Protein AF-A0A8S2FPU4-F1 (afdb_monomer)

Nearest PDB structures (foldseek):
  4ui9-assembly1_K  TM=4.362E-01  e=5.241E+00  Homo sapiens
  6zbk-assembly1_A  TM=4.165E-01  e=5.241E+00  Homo sapiens
  8far-assembly1_A  TM=3.570E-01  e=2.579E+00  synthetic construct
  3hym-assembly10_L  TM=3.905E-01  e=5.799E+00  Homo sapiens
  8gft-assembly1_E  TM=3.847E-01  e=5.799E+00  Homo sapiens

Solvent-accessible surface area (backbone atoms only — not comparable to full-atom values): 9638 Å² total; per-residue (Å²): 112,75,65,63,55,52,51,54,54,51,52,55,47,52,52,49,51,52,51,49,53,50,53,54,49,51,54,49,51,51,49,55,57,48,52,55,49,52,50,52,54,48,54,56,50,49,54,54,51,50,54,50,53,50,42,35,45,72,74,68,63,43,58,67,69,51,37,54,47,51,52,51,30,48,52,50,52,50,50,54,51,49,57,60,47,56,55,42,63,72,71,68,50,61,68,64,60,58,50,53,51,48,50,53,52,52,45,62,64,67,70,52,84,48,72,66,55,40,45,67,73,45,44,70,52,59,71,51,28,46,52,43,20,51,40,25,48,77,69,67,37,36,70,62,16,43,54,41,23,48,47,35,42,72,78,32,77,89,65,16,66,66,28,50,53,55,41,53,52,37,50,47,67,66,70,62,76,117

pLDDT: mean 87.6, std 9.49, range [46.31, 96.88]

Sequence (178 aa):
DNIYSSLQIIDLKNERDCNELCRVGEIRRYYETSIQFEEQLFNRYHKTYDILKEKMERKWQIKGDTRDVILNSILNKWAFWLDEIGLMMKDKTNKIEIIDSLDRFIKQLNDIMNFDDLIQRLVTEPTQLIKLGKCFIKDKKYQRALQVLNRVISDESKFCHTAYYYKAHCIVKGTGLS

InterPro domains:
  IPR011990 Tetratricopeptide-like helical domain superfamily [SSF48452] (129-172)

Radius of gyration: 26.85 Å; Cα contacts (8 Å, |Δi|>4): 107; chains: 1; bounding box: 54×34×93 Å

Secondary structure (DSSP, 8-state):
-HHHHHHHHHHHHHHHHHHHHHHHHHHHHHHHHHHHHHHHHHHHHHHHHHHHHHHHHHTS---HHHHHHHHHHHHHHHHHHHHHHHHHHHTT--HHHHHHHHHHHHHHHHT--SHHHHHHHH--SHHHHHHHHHHHHHTT-HHHHHHHHHHHHHH-TTTHHHHHHHHHHHHHHHTT--

Organism: NCBI:txid1234261

Structure (mmCIF, N/CA/C/O backbone):
data_AF-A0A8S2FPU4-F1
#
_entry.id   AF-A0A8S2FPU4-F1
#
loop_
_atom_site.group_PDB
_atom_site.id
_atom_site.type_symbol
_atom_site.label_atom_id
_atom_site.label_alt_id
_atom_site.label_comp_id
_atom_site.label_asym_id
_atom_site.label_entity_id
_atom_site.label_seq_id
_atom_site.pdbx_PDB_ins_code
_atom_site.Cartn_x
_atom_site.Cartn_y
_atom_site.Cartn_z
_atom_site.occupancy
_atom_site.B_iso_or_equiv
_atom_site.auth_seq_id
_atom_site.auth_comp_id
_atom_site.auth_asym_id
_atom_site.auth_atom_id
_atom_site.pdbx_PDB_model_num
ATOM 1 N N . ASP A 1 1 ? 29.215 -17.875 -64.419 1.00 56.03 1 ASP A N 1
ATOM 2 C CA . ASP A 1 1 ? 27.902 -18.112 -63.775 1.00 56.03 1 ASP A CA 1
ATOM 3 C C . ASP A 1 1 ? 27.986 -18.530 -62.307 1.00 56.03 1 ASP A C 1
ATOM 5 O O . ASP A 1 1 ? 27.414 -17.842 -61.474 1.00 56.03 1 ASP A O 1
ATOM 9 N N . ASN A 1 2 ? 28.755 -19.562 -61.937 1.00 59.91 2 ASN A N 1
ATOM 10 C CA . ASN A 1 2 ? 28.796 -20.068 -60.549 1.00 59.91 2 ASN A CA 1
ATOM 11 C C . ASN A 1 2 ? 29.400 -19.080 -59.511 1.00 59.91 2 ASN A C 1
ATOM 13 O O . ASN A 1 2 ? 28.916 -18.960 -58.390 1.00 59.91 2 ASN A O 1
ATOM 17 N N . ILE A 1 3 ? 30.416 -18.297 -59.902 1.00 58.62 3 ILE A N 1
ATOM 18 C CA . ILE A 1 3 ? 31.077 -17.310 -59.021 1.00 58.62 3 ILE A CA 1
ATOM 19 C C . ILE A 1 3 ? 30.167 -16.099 -58.740 1.00 58.62 3 ILE A C 1
ATOM 21 O O . ILE A 1 3 ? 30.072 -15.649 -57.601 1.00 58.62 3 ILE A O 1
ATOM 25 N N . TYR A 1 4 ? 29.435 -15.620 -59.751 1.00 61.16 4 TYR A N 1
ATOM 26 C CA . TYR A 1 4 ? 28.503 -14.492 -59.617 1.00 61.16 4 TYR A CA 1
ATOM 27 C C . TYR A 1 4 ? 27.337 -14.812 -58.671 1.00 61.16 4 TYR A C 1
ATOM 29 O O . TYR A 1 4 ? 26.962 -13.980 -57.849 1.00 61.16 4 TYR A O 1
ATOM 37 N N . SER A 1 5 ? 26.816 -16.043 -58.730 1.00 66.06 5 SER A N 1
ATOM 38 C CA . SER A 1 5 ? 25.781 -16.514 -57.804 1.00 66.06 5 SER A CA 1
ATOM 39 C C . SER A 1 5 ? 26.307 -16.635 -56.367 1.00 66.06 5 SER A C 1
ATOM 41 O O . SER A 1 5 ? 25.617 -16.248 -55.427 1.00 66.06 5 SER A O 1
ATOM 43 N N . SER A 1 6 ? 27.555 -17.087 -56.179 1.00 68.62 6 SER A N 1
ATOM 44 C CA . SER A 1 6 ? 28.171 -17.160 -54.846 1.00 68.62 6 SER A CA 1
ATOM 45 C C . SER A 1 6 ? 28.413 -15.785 -54.205 1.00 68.62 6 SER A C 1
ATOM 47 O O . SER A 1 6 ? 28.202 -15.640 -53.003 1.00 68.62 6 SER A O 1
ATOM 49 N N . LEU A 1 7 ? 28.774 -14.771 -55.001 1.00 71.94 7 LEU A N 1
ATOM 50 C CA . LEU A 1 7 ? 28.932 -13.382 -54.552 1.00 71.94 7 LEU A CA 1
ATOM 51 C C . LEU A 1 7 ? 27.595 -12.778 -54.101 1.00 71.94 7 LEU A C 1
ATOM 53 O O . LEU A 1 7 ? 27.510 -12.267 -52.990 1.00 71.94 7 LEU A O 1
ATOM 57 N N . GLN A 1 8 ? 26.525 -12.958 -54.882 1.00 80.31 8 GLN A N 1
ATOM 58 C CA . GLN A 1 8 ? 25.178 -12.512 -54.494 1.00 80.31 8 GLN A CA 1
ATOM 59 C C . GLN A 1 8 ? 24.676 -13.177 -53.203 1.00 80.31 8 GLN A C 1
ATOM 61 O O . GLN A 1 8 ? 24.032 -12.532 -52.378 1.00 80.31 8 GLN A O 1
ATOM 66 N N . ILE A 1 9 ? 24.978 -14.463 -52.995 1.00 82.81 9 ILE A N 1
ATOM 67 C CA . ILE A 1 9 ? 24.610 -15.177 -51.761 1.00 82.81 9 ILE A CA 1
ATOM 68 C C . ILE A 1 9 ? 25.364 -14.618 -50.545 1.00 82.81 9 ILE A C 1
ATOM 70 O O . ILE A 1 9 ? 24.805 -14.581 -49.448 1.00 82.81 9 ILE A O 1
ATOM 74 N N . ILE A 1 10 ? 26.622 -14.204 -50.713 1.00 89.06 10 ILE A N 1
ATOM 75 C CA . ILE A 1 10 ? 27.415 -13.591 -49.639 1.00 89.06 10 ILE A CA 1
ATOM 76 C C . ILE A 1 10 ? 26.866 -12.204 -49.298 1.00 89.06 10 ILE A C 1
ATOM 78 O O . ILE A 1 10 ? 26.680 -11.913 -48.118 1.00 89.06 10 ILE A O 1
ATOM 82 N N . ASP A 1 11 ? 26.528 -11.393 -50.300 1.00 88.94 11 ASP A N 1
ATOM 83 C CA . ASP A 1 11 ? 25.965 -10.056 -50.087 1.00 88.94 11 ASP A CA 1
ATOM 84 C C . ASP A 1 11 ? 24.625 -10.119 -49.340 1.00 88.94 11 ASP A C 1
ATOM 86 O O . ASP A 1 11 ? 24.446 -9.430 -48.337 1.00 88.94 11 ASP A O 1
ATOM 90 N N . LEU A 1 12 ? 23.729 -11.032 -49.736 1.00 89.56 12 LEU A N 1
ATOM 91 C CA . LEU A 1 12 ? 22.454 -11.260 -49.042 1.00 89.56 12 LEU A CA 1
ATOM 92 C C . LEU A 1 12 ? 22.642 -11.762 -47.603 1.00 89.56 12 LEU A C 1
ATOM 94 O O . LEU A 1 12 ? 21.859 -11.421 -46.715 1.00 89.56 12 LEU A O 1
ATOM 98 N N . LYS A 1 13 ? 23.672 -12.580 -47.346 1.00 90.69 13 LYS A N 1
ATOM 99 C CA . LYS A 1 13 ? 24.011 -13.013 -45.981 1.00 90.69 13 LYS A CA 1
ATOM 100 C C . LYS A 1 13 ? 24.517 -11.850 -45.137 1.00 90.69 13 LYS A C 1
ATOM 102 O O . LYS A 1 13 ? 24.061 -11.709 -44.009 1.00 90.69 13 LYS A O 1
ATOM 107 N N . ASN A 1 14 ? 25.399 -11.018 -45.684 1.00 91.81 14 ASN A N 1
ATOM 108 C CA . ASN A 1 14 ? 25.921 -9.844 -44.990 1.00 91.81 14 ASN A CA 1
ATOM 109 C C . ASN A 1 14 ? 24.801 -8.848 -44.672 1.00 91.81 14 ASN A C 1
ATOM 111 O O . ASN A 1 14 ? 24.715 -8.364 -43.548 1.00 91.81 14 ASN A O 1
ATOM 115 N N . GLU A 1 15 ? 23.901 -8.597 -45.625 1.00 91.88 15 GLU A N 1
ATOM 116 C CA . GLU A 1 15 ? 22.731 -7.742 -45.416 1.00 91.88 15 GLU A CA 1
ATOM 117 C C . GLU A 1 15 ? 21.812 -8.304 -44.322 1.00 91.88 15 GLU A C 1
ATOM 119 O O . GLU A 1 15 ? 21.421 -7.582 -43.403 1.00 91.88 15 GLU A O 1
ATOM 124 N N . ARG A 1 16 ? 21.518 -9.610 -44.363 1.00 90.94 16 ARG A N 1
ATOM 125 C CA . ARG A 1 16 ? 20.745 -10.286 -43.313 1.00 90.94 16 ARG A CA 1
ATOM 126 C C . ARG A 1 16 ? 21.416 -10.153 -41.947 1.00 90.94 16 ARG A C 1
ATOM 128 O O . ARG A 1 16 ? 20.739 -9.843 -40.974 1.00 90.94 16 ARG A O 1
ATOM 135 N N . ASP A 1 17 ? 22.720 -10.392 -41.865 1.00 93.44 17 ASP A N 1
ATOM 136 C CA . ASP A 1 17 ? 23.456 -10.350 -40.603 1.00 93.44 17 ASP A CA 1
ATOM 137 C C . ASP A 1 17 ? 23.505 -8.915 -40.041 1.00 93.44 17 ASP A C 1
ATOM 139 O O . ASP A 1 17 ? 23.307 -8.722 -38.841 1.00 93.44 17 ASP A O 1
ATOM 143 N N . CYS A 1 18 ? 23.656 -7.895 -40.896 1.00 91.56 18 CYS A N 1
ATOM 144 C CA . CYS A 1 18 ? 23.509 -6.489 -40.511 1.00 91.56 18 CYS A CA 1
ATOM 145 C C . CYS A 1 18 ? 22.099 -6.176 -39.989 1.00 91.56 18 CYS A C 1
ATOM 147 O O . CYS A 1 18 ? 21.964 -5.562 -38.930 1.00 91.56 18 CYS A O 1
ATOM 149 N N . ASN A 1 19 ? 21.053 -6.630 -40.683 1.00 92.00 19 ASN A N 1
ATOM 150 C CA . ASN A 1 19 ? 19.664 -6.412 -40.275 1.00 92.00 19 ASN A CA 1
ATOM 151 C C . ASN A 1 19 ? 19.340 -7.101 -38.941 1.00 92.00 19 ASN A C 1
ATOM 153 O O . ASN A 1 19 ? 18.695 -6.501 -38.081 1.00 92.00 19 ASN A O 1
ATOM 157 N N . GLU A 1 20 ? 19.824 -8.327 -38.723 1.00 91.88 20 GLU A N 1
ATOM 158 C CA . GLU A 1 20 ? 19.660 -9.027 -37.445 1.00 91.88 20 GLU A CA 1
ATOM 159 C C . GLU A 1 20 ? 20.428 -8.339 -36.312 1.00 91.88 20 GLU A C 1
ATOM 161 O O . GLU A 1 20 ? 19.886 -8.185 -35.217 1.00 91.88 20 GLU A O 1
ATOM 166 N N . LEU A 1 21 ? 21.649 -7.855 -36.564 1.00 93.06 21 LEU A N 1
ATOM 167 C CA . LEU A 1 21 ? 22.402 -7.066 -35.584 1.00 93.06 21 LEU A CA 1
ATOM 168 C C . LEU A 1 21 ? 21.662 -5.777 -35.205 1.00 93.06 21 LEU A C 1
ATOM 170 O O . LEU A 1 21 ? 21.553 -5.466 -34.016 1.00 93.06 21 LEU A O 1
ATOM 174 N N . CYS A 1 22 ? 21.114 -5.056 -36.186 1.00 89.00 22 CYS A N 1
ATOM 175 C CA . CYS A 1 22 ? 20.291 -3.871 -35.946 1.00 89.00 22 CYS A CA 1
ATOM 176 C C . CYS A 1 22 ? 19.050 -4.213 -35.115 1.00 89.00 22 CYS A C 1
ATOM 178 O O . CYS A 1 22 ? 18.825 -3.597 -34.073 1.00 89.00 22 CYS A O 1
ATOM 180 N N . ARG A 1 23 ? 18.297 -5.246 -35.508 1.00 91.31 23 ARG A N 1
ATOM 181 C CA . ARG A 1 23 ? 17.084 -5.692 -34.807 1.00 91.31 23 ARG A CA 1
ATOM 182 C C . ARG A 1 23 ? 17.369 -6.089 -33.357 1.00 91.31 23 ARG A C 1
ATOM 184 O O . ARG A 1 23 ? 16.652 -5.675 -32.448 1.00 91.31 23 ARG A O 1
ATOM 191 N N . VAL A 1 24 ? 18.427 -6.867 -33.115 1.00 91.56 24 VAL A N 1
ATOM 192 C CA . VAL A 1 24 ? 18.848 -7.254 -31.757 1.00 91.56 24 VAL A CA 1
ATOM 193 C C . VAL A 1 24 ? 19.283 -6.027 -30.952 1.00 91.56 24 VAL A C 1
ATOM 195 O O . VAL A 1 24 ? 18.940 -5.917 -29.774 1.00 91.56 24 VAL A O 1
ATOM 198 N N . GLY A 1 25 ? 19.989 -5.083 -31.578 1.00 88.69 25 GLY A N 1
ATOM 199 C CA . GLY A 1 25 ? 20.382 -3.819 -30.957 1.00 88.69 25 GLY A CA 1
ATOM 200 C C . GLY A 1 25 ? 19.187 -2.966 -30.523 1.00 88.69 25 GLY A C 1
ATOM 201 O O . GLY A 1 25 ? 19.182 -2.437 -29.412 1.00 88.69 25 GLY A O 1
ATOM 202 N N . GLU A 1 26 ? 18.150 -2.871 -31.353 1.00 85.44 26 GLU A N 1
ATOM 203 C CA . GLU A 1 26 ? 16.917 -2.140 -31.039 1.00 85.44 26 GLU A CA 1
ATOM 204 C C . GLU A 1 26 ? 16.142 -2.778 -29.887 1.00 85.44 26 GLU A C 1
ATOM 206 O O . GLU A 1 26 ? 15.757 -2.083 -28.944 1.00 85.44 26 GLU A O 1
ATOM 211 N N . ILE A 1 27 ? 15.972 -4.103 -29.926 1.00 83.00 27 ILE A N 1
ATOM 212 C CA . ILE A 1 27 ? 15.333 -4.872 -28.852 1.00 83.00 27 ILE A CA 1
ATOM 213 C C . ILE A 1 27 ? 16.074 -4.639 -27.535 1.00 83.00 27 ILE A C 1
ATOM 215 O O . ILE A 1 27 ? 15.465 -4.300 -26.518 1.00 83.00 27 ILE A O 1
ATOM 219 N N . ARG A 1 28 ? 17.402 -4.771 -27.562 1.00 84.12 28 ARG A N 1
ATOM 220 C CA . ARG A 1 28 ? 18.255 -4.553 -26.397 1.00 84.12 28 ARG A CA 1
ATOM 221 C C . ARG A 1 28 ? 18.097 -3.138 -25.850 1.00 84.12 28 ARG A C 1
ATOM 223 O O . ARG A 1 28 ? 17.841 -2.977 -24.662 1.00 84.12 28 ARG A O 1
ATOM 230 N N . ARG A 1 29 ? 18.183 -2.121 -26.712 1.00 79.75 29 ARG A N 1
ATOM 231 C CA . ARG A 1 29 ? 18.057 -0.713 -26.315 1.00 79.75 29 ARG A CA 1
ATOM 232 C C . ARG A 1 29 ? 16.689 -0.413 -25.706 1.00 79.75 29 ARG A C 1
ATOM 234 O O . ARG A 1 29 ? 16.618 0.325 -24.721 1.00 79.75 29 ARG A O 1
ATOM 241 N N . TYR A 1 30 ? 15.618 -0.974 -26.267 1.00 78.62 30 TYR A N 1
ATOM 242 C CA . TYR A 1 30 ? 14.264 -0.839 -25.733 1.00 78.62 30 TYR A CA 1
ATOM 243 C C . TYR A 1 30 ? 14.152 -1.435 -24.326 1.00 78.62 30 TYR A C 1
ATOM 245 O O . TYR A 1 30 ? 13.694 -0.744 -23.412 1.00 78.62 30 TYR A O 1
ATOM 253 N N . TYR A 1 31 ? 14.616 -2.673 -24.131 1.00 76.44 31 TYR A N 1
ATOM 254 C CA . TYR A 1 31 ? 14.563 -3.327 -22.825 1.00 76.44 31 TYR A CA 1
ATOM 255 C C . TYR A 1 31 ? 15.459 -2.637 -21.800 1.00 76.44 31 TYR A C 1
ATOM 257 O O . TYR A 1 31 ? 14.981 -2.320 -20.719 1.00 76.44 31 TYR A O 1
ATOM 265 N N . GLU A 1 32 ? 16.710 -2.321 -22.136 1.00 79.88 32 GLU A N 1
ATOM 266 C CA . GLU A 1 32 ? 17.624 -1.624 -21.221 1.00 79.88 32 GLU A CA 1
ATOM 267 C C . GLU A 1 32 ? 17.045 -0.274 -20.777 1.00 79.88 32 GLU A C 1
ATOM 269 O O . GLU A 1 32 ? 17.032 0.032 -19.589 1.00 79.88 32 GLU A O 1
ATOM 274 N N . THR A 1 33 ? 16.487 0.508 -21.707 1.00 80.12 33 THR A N 1
ATOM 275 C CA . THR A 1 33 ? 15.919 1.828 -21.389 1.00 80.12 33 THR A CA 1
ATOM 276 C C . THR A 1 33 ? 14.637 1.733 -20.558 1.00 80.12 33 THR A C 1
ATOM 278 O O . THR A 1 33 ? 14.402 2.586 -19.699 1.00 80.12 33 THR A O 1
ATOM 281 N N . SER A 1 34 ? 13.788 0.739 -20.829 1.00 80.88 34 SER A N 1
ATOM 282 C CA . SER A 1 34 ? 12.513 0.558 -20.122 1.00 80.88 34 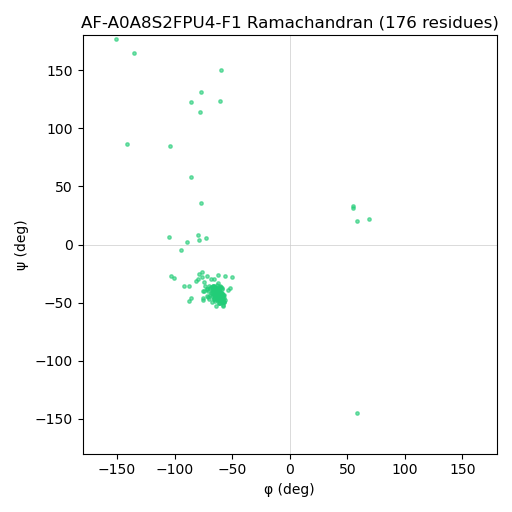SER A CA 1
ATOM 283 C C . SER A 1 34 ? 12.742 -0.016 -18.726 1.00 80.88 34 SER A C 1
ATOM 285 O O . SER A 1 34 ? 12.265 0.560 -17.755 1.00 80.88 34 SER A O 1
ATOM 287 N N . ILE A 1 35 ? 13.578 -1.053 -18.610 1.00 83.75 35 ILE A N 1
ATOM 288 C CA . ILE A 1 35 ? 13.949 -1.674 -17.332 1.00 83.75 35 ILE A CA 1
ATOM 289 C C . ILE A 1 35 ? 14.629 -0.652 -16.422 1.00 83.75 35 ILE A C 1
ATOM 291 O O . ILE A 1 35 ? 14.232 -0.505 -15.271 1.00 83.75 35 ILE A O 1
ATOM 295 N N . GLN A 1 36 ? 15.604 0.111 -16.931 1.00 87.69 36 GLN A N 1
ATOM 296 C CA . GLN A 1 36 ? 16.265 1.147 -16.128 1.00 87.69 36 GLN A CA 1
ATOM 297 C C . GLN A 1 36 ? 15.282 2.211 -15.637 1.00 87.69 36 GLN A C 1
ATOM 299 O O . GLN A 1 36 ? 15.427 2.728 -14.531 1.00 87.69 36 GLN A O 1
ATOM 304 N N . PHE A 1 37 ? 14.290 2.566 -16.454 1.00 87.56 37 PHE A N 1
ATOM 305 C CA . PHE A 1 37 ? 13.277 3.535 -16.060 1.00 87.56 37 PHE A CA 1
ATOM 306 C C . PHE A 1 37 ? 12.340 2.969 -14.986 1.00 87.56 37 PHE A C 1
ATOM 308 O O . PHE A 1 37 ? 12.135 3.617 -13.962 1.00 87.56 37 PHE A O 1
ATOM 315 N N . GLU A 1 38 ? 11.830 1.752 -15.163 1.00 89.06 38 GLU A N 1
ATOM 316 C CA . GLU A 1 38 ? 11.009 1.058 -14.163 1.00 89.06 38 GLU A CA 1
ATOM 317 C C . GLU A 1 38 ? 11.755 0.879 -12.835 1.00 89.06 38 GLU A C 1
ATOM 319 O O . GLU A 1 38 ? 11.206 1.155 -11.767 1.00 89.06 38 GLU A O 1
ATOM 324 N N . GLU A 1 39 ? 13.035 0.511 -12.891 1.00 91.56 39 GLU A N 1
ATOM 325 C CA . GLU A 1 39 ? 13.894 0.372 -11.718 1.00 91.56 39 GLU A CA 1
ATOM 326 C C . GLU A 1 39 ? 14.079 1.708 -10.983 1.00 91.56 39 GLU A C 1
ATOM 328 O O . GLU A 1 39 ? 14.056 1.755 -9.751 1.00 91.56 39 GLU A O 1
ATOM 333 N N . GLN A 1 40 ? 14.195 2.827 -11.706 1.00 92.50 40 GLN A N 1
ATOM 334 C CA . GLN A 1 40 ? 14.226 4.156 -11.089 1.00 92.50 40 GLN A CA 1
ATOM 335 C C . GLN A 1 40 ? 12.918 4.478 -10.358 1.00 92.50 40 GLN A C 1
ATOM 337 O O . GLN A 1 40 ? 12.961 4.978 -9.230 1.00 92.50 40 GLN A O 1
ATOM 342 N N . LEU A 1 41 ? 11.763 4.180 -10.963 1.00 94.06 41 LEU A N 1
ATOM 343 C CA . LEU A 1 41 ? 10.455 4.392 -10.333 1.00 94.06 41 LEU A CA 1
ATOM 344 C C . LEU A 1 41 ? 10.315 3.530 -9.070 1.00 94.06 41 LEU A C 1
ATOM 346 O O . LEU A 1 41 ? 9.969 4.046 -8.003 1.00 94.06 41 LEU A O 1
ATOM 350 N N . PHE A 1 42 ? 10.665 2.246 -9.171 1.00 95.56 42 PHE A N 1
ATOM 351 C CA . PHE A 1 42 ? 10.647 1.313 -8.049 1.00 95.56 42 PHE A CA 1
ATOM 352 C C . PHE A 1 42 ? 11.556 1.778 -6.913 1.00 95.56 42 PHE A C 1
ATOM 354 O O . PHE A 1 42 ? 11.114 1.850 -5.771 1.00 95.56 42 PHE A O 1
ATOM 361 N N . ASN A 1 43 ? 12.796 2.171 -7.208 1.00 96.88 43 ASN A N 1
ATOM 362 C CA . ASN A 1 43 ? 13.748 2.620 -6.193 1.00 96.88 43 ASN A CA 1
ATOM 363 C C . ASN A 1 43 ? 13.256 3.856 -5.427 1.00 96.88 43 ASN A C 1
ATOM 365 O O . ASN A 1 43 ? 13.502 3.981 -4.225 1.00 96.88 43 ASN A O 1
ATOM 369 N N . ARG A 1 44 ? 12.556 4.779 -6.096 1.00 96.75 44 ARG A N 1
ATOM 370 C CA . ARG A 1 44 ? 11.949 5.944 -5.435 1.00 96.75 44 ARG A CA 1
ATOM 371 C C . ARG A 1 44 ? 10.814 5.522 -4.506 1.00 96.75 44 ARG A C 1
ATOM 373 O O . ARG A 1 44 ? 10.822 5.910 -3.339 1.00 96.75 44 ARG A O 1
ATOM 380 N N . TYR A 1 45 ? 9.892 4.695 -4.997 1.00 96.69 45 TYR A N 1
ATOM 381 C CA . TYR A 1 45 ? 8.805 4.148 -4.187 1.00 96.69 45 TYR A CA 1
ATOM 382 C C . TYR A 1 45 ? 9.330 3.359 -2.980 1.00 96.69 45 TYR A C 1
ATOM 384 O O . TYR A 1 45 ? 8.924 3.621 -1.848 1.00 96.69 45 TYR A O 1
ATOM 392 N N . HIS A 1 46 ? 10.275 2.445 -3.204 1.00 96.75 46 HIS A N 1
ATOM 393 C CA . HIS A 1 46 ? 10.839 1.564 -2.185 1.00 96.75 46 HIS A CA 1
ATOM 394 C C . HIS A 1 46 ? 11.456 2.356 -1.031 1.00 96.75 46 HIS A C 1
ATOM 396 O O . HIS A 1 46 ? 11.190 2.066 0.133 1.00 96.75 46 HIS A O 1
ATOM 402 N N . LYS A 1 47 ? 12.209 3.423 -1.333 1.00 96.69 47 LYS A N 1
ATOM 403 C CA . LYS A 1 47 ? 12.755 4.323 -0.305 1.00 96.69 47 LYS A CA 1
ATOM 404 C C . LYS A 1 47 ? 11.654 4.951 0.550 1.00 96.69 47 LYS A C 1
ATOM 406 O O . LYS A 1 47 ? 11.772 4.990 1.772 1.00 96.69 47 LYS A O 1
ATOM 411 N N . THR A 1 48 ? 10.579 5.442 -0.068 1.00 95.31 48 THR A N 1
ATOM 412 C CA . THR A 1 48 ? 9.437 6.012 0.666 1.00 95.31 48 THR A CA 1
ATOM 413 C C . THR A 1 48 ? 8.719 4.957 1.506 1.00 95.31 48 THR A C 1
ATOM 415 O O . THR A 1 48 ? 8.378 5.224 2.660 1.00 95.31 48 THR A O 1
ATOM 418 N N . TYR A 1 49 ? 8.533 3.757 0.961 1.00 95.62 49 TYR A N 1
ATOM 419 C CA . TYR A 1 49 ? 7.930 2.626 1.657 1.00 95.62 49 TYR A CA 1
ATOM 420 C C . TYR A 1 49 ? 8.732 2.229 2.905 1.00 95.62 49 TYR A C 1
ATOM 422 O O . TYR A 1 49 ? 8.151 2.101 3.984 1.00 95.62 49 TYR A O 1
ATOM 430 N N . ASP A 1 50 ? 10.059 2.124 2.796 1.00 95.50 50 ASP A N 1
ATOM 431 C CA . ASP A 1 50 ? 10.936 1.804 3.926 1.00 95.50 50 ASP A CA 1
ATOM 432 C C . ASP A 1 50 ? 10.886 2.879 5.013 1.00 95.50 50 ASP A C 1
ATOM 434 O O . ASP A 1 50 ? 10.703 2.563 6.189 1.00 95.50 50 ASP A O 1
ATOM 438 N N . ILE A 1 51 ? 10.956 4.160 4.636 1.00 92.75 51 ILE A N 1
ATOM 439 C CA . ILE A 1 51 ? 10.826 5.275 5.588 1.00 92.75 51 ILE A CA 1
ATOM 440 C C . ILE A 1 51 ? 9.491 5.195 6.332 1.00 92.75 51 ILE A C 1
ATOM 442 O O . ILE A 1 51 ? 9.427 5.410 7.546 1.00 92.75 51 ILE A O 1
ATOM 446 N N . LEU A 1 52 ? 8.404 4.908 5.617 1.00 91.88 52 LEU A N 1
ATOM 447 C CA . LEU A 1 52 ? 7.081 4.816 6.215 1.00 91.88 52 LEU A CA 1
ATOM 448 C C . LEU A 1 52 ? 6.977 3.599 7.145 1.00 91.88 52 LEU A C 1
ATOM 450 O O . LEU A 1 52 ? 6.468 3.734 8.258 1.00 91.88 52 LEU A O 1
ATOM 454 N N . LYS A 1 53 ? 7.527 2.449 6.746 1.00 93.94 53 LYS A N 1
ATOM 455 C CA . LYS A 1 53 ? 7.637 1.249 7.584 1.00 93.94 53 LYS A CA 1
ATOM 456 C C . LYS A 1 53 ? 8.395 1.538 8.884 1.00 93.94 53 LYS A C 1
ATOM 458 O O . LYS A 1 53 ? 7.907 1.207 9.964 1.00 93.94 53 LYS A O 1
ATOM 463 N N . GLU A 1 54 ? 9.526 2.237 8.813 1.00 92.56 54 GLU A N 1
ATOM 464 C CA . GLU A 1 54 ? 10.280 2.647 10.002 1.00 92.56 54 GLU A CA 1
ATOM 465 C C . GLU A 1 54 ? 9.500 3.627 10.892 1.00 92.56 54 GLU A C 1
ATOM 467 O O . GLU A 1 54 ? 9.495 3.486 12.119 1.00 92.56 54 GLU A O 1
ATOM 472 N N . LYS A 1 55 ? 8.802 4.608 10.298 1.00 90.88 55 LYS A N 1
ATOM 473 C CA . LYS A 1 55 ? 7.924 5.537 11.036 1.00 90.88 55 LYS A CA 1
ATOM 474 C C . LYS A 1 55 ? 6.815 4.784 11.772 1.00 90.88 55 LYS A C 1
ATOM 476 O O . LYS A 1 55 ? 6.549 5.097 12.935 1.00 90.88 55 LYS A O 1
ATOM 481 N N . MET A 1 56 ? 6.200 3.785 11.136 1.00 90.69 56 MET A N 1
ATOM 482 C CA . MET A 1 56 ? 5.168 2.955 11.763 1.00 90.69 56 MET A CA 1
ATOM 483 C C . MET A 1 56 ? 5.689 2.251 13.014 1.00 90.69 56 MET A C 1
ATOM 485 O O . MET A 1 56 ? 5.027 2.282 14.051 1.00 90.69 56 MET A O 1
ATOM 489 N N . GLU A 1 57 ? 6.884 1.672 12.942 1.00 90.75 57 GLU A N 1
ATOM 490 C CA . GLU A 1 57 ? 7.463 0.904 14.045 1.00 90.75 57 GLU A CA 1
ATOM 491 C C . GLU A 1 57 ? 7.985 1.790 15.177 1.00 90.75 57 GLU A C 1
ATOM 493 O O . GLU A 1 57 ? 7.689 1.533 16.346 1.00 90.75 57 GLU A O 1
ATOM 498 N N . ARG A 1 58 ? 8.752 2.838 14.849 1.00 90.50 58 ARG A N 1
ATOM 499 C CA . ARG A 1 58 ? 9.436 3.668 15.853 1.00 90.50 58 ARG A CA 1
ATOM 500 C C . ARG A 1 58 ? 8.551 4.781 16.404 1.00 90.50 58 ARG A C 1
ATOM 502 O O . ARG A 1 58 ? 8.516 4.987 17.612 1.00 90.50 58 ARG A O 1
ATOM 509 N N . LYS A 1 59 ? 7.847 5.512 15.531 1.00 89.69 59 LYS A N 1
ATOM 510 C CA . LYS A 1 59 ? 7.079 6.710 15.916 1.00 89.69 59 LYS A CA 1
ATOM 511 C C . LYS A 1 59 ? 5.667 6.353 16.365 1.00 89.69 59 LYS A C 1
ATOM 513 O O . LYS A 1 59 ? 5.221 6.824 17.406 1.00 89.69 59 LYS A O 1
ATOM 518 N N . TRP A 1 60 ? 4.962 5.535 15.587 1.00 88.94 60 TRP A N 1
ATOM 519 C CA . TRP A 1 60 ? 3.563 5.186 15.871 1.00 88.94 60 TRP A CA 1
ATOM 520 C C . TRP A 1 60 ? 3.404 3.882 16.662 1.00 88.94 60 TRP A C 1
ATOM 522 O O . TRP A 1 60 ? 2.290 3.553 17.066 1.00 88.94 60 TRP A O 1
ATOM 532 N N . GLN A 1 61 ? 4.506 3.168 16.918 1.00 90.25 61 GLN A N 1
ATOM 533 C CA . GLN A 1 61 ? 4.550 1.931 17.707 1.00 90.25 61 GLN A CA 1
ATOM 534 C C . GLN A 1 61 ? 3.589 0.840 17.197 1.00 90.25 61 GLN A C 1
ATOM 536 O O . GLN A 1 61 ? 3.057 0.040 17.969 1.00 90.25 61 GLN A O 1
ATOM 541 N N . ILE A 1 62 ? 3.369 0.792 15.883 1.00 88.88 62 ILE A N 1
ATOM 542 C CA . ILE A 1 62 ? 2.518 -0.196 15.218 1.00 88.88 62 ILE A CA 1
ATOM 543 C C . ILE A 1 62 ? 3.364 -1.440 14.948 1.00 88.88 62 ILE A C 1
ATOM 545 O O . ILE A 1 62 ? 4.400 -1.362 14.290 1.00 88.88 62 ILE A O 1
ATOM 549 N N . LYS A 1 63 ? 2.933 -2.596 15.460 1.00 89.19 63 LYS A N 1
ATOM 550 C CA . LYS A 1 63 ? 3.697 -3.851 15.400 1.00 89.19 63 LYS A CA 1
ATOM 551 C C . LYS A 1 63 ? 2.814 -5.032 14.996 1.00 89.19 63 LYS A C 1
ATOM 553 O O . LYS A 1 63 ? 1.586 -4.949 15.072 1.00 89.19 63 LYS A O 1
ATOM 558 N N . GLY A 1 64 ? 3.465 -6.127 14.604 1.00 92.00 64 GLY A N 1
ATOM 559 C CA . GLY A 1 64 ? 2.830 -7.412 14.298 1.00 92.00 64 GLY A CA 1
ATOM 560 C C . GLY A 1 64 ? 1.777 -7.321 13.195 1.00 92.00 64 GLY A C 1
ATOM 561 O O . GLY A 1 64 ? 1.891 -6.497 12.289 1.00 92.00 64 GLY A O 1
ATOM 562 N N . ASP A 1 65 ? 0.720 -8.122 13.327 1.00 93.44 65 ASP A N 1
ATOM 563 C CA . ASP A 1 65 ? -0.339 -8.274 12.322 1.00 93.44 65 ASP A CA 1
ATOM 564 C C . ASP A 1 65 ? -0.941 -6.931 11.865 1.00 93.44 65 ASP A C 1
ATOM 566 O O . ASP A 1 65 ? -1.226 -6.744 10.685 1.00 93.44 65 ASP A O 1
ATOM 570 N N . THR A 1 66 ? -1.096 -5.964 12.781 1.00 92.69 66 THR A N 1
ATOM 571 C CA . THR A 1 66 ? -1.620 -4.625 12.451 1.00 92.69 66 THR A CA 1
ATOM 572 C C . THR A 1 66 ? -0.716 -3.910 11.444 1.00 92.69 66 THR A C 1
ATOM 574 O O . THR A 1 66 ? -1.208 -3.348 10.466 1.00 92.69 66 THR A O 1
ATOM 577 N N . ARG A 1 67 ? 0.606 -3.947 11.668 1.00 93.44 67 ARG A N 1
ATOM 578 C CA . ARG A 1 67 ? 1.598 -3.354 10.759 1.00 93.44 67 ARG A CA 1
ATOM 579 C C . ARG A 1 67 ? 1.523 -4.034 9.399 1.00 93.44 67 ARG A C 1
ATOM 581 O O . ARG A 1 67 ? 1.475 -3.357 8.379 1.00 93.44 67 ARG A O 1
ATOM 588 N N . ASP A 1 68 ? 1.474 -5.359 9.390 1.00 94.56 68 ASP A N 1
ATOM 589 C CA . ASP A 1 68 ? 1.527 -6.134 8.153 1.00 94.56 68 ASP A CA 1
ATOM 590 C C . ASP A 1 68 ? 0.279 -5.909 7.284 1.00 94.56 68 ASP A C 1
ATOM 592 O O . ASP A 1 68 ? 0.389 -5.797 6.064 1.00 94.56 68 ASP A O 1
ATOM 596 N N . VAL A 1 69 ? -0.908 -5.748 7.881 1.00 95.12 69 VAL A N 1
ATOM 597 C CA . VAL A 1 69 ? -2.131 -5.378 7.140 1.00 95.12 69 VAL A CA 1
ATOM 598 C C . VAL A 1 69 ? -1.998 -4.003 6.481 1.00 95.12 69 VAL A C 1
ATOM 600 O O . VAL A 1 69 ? -2.355 -3.835 5.313 1.00 95.12 69 VAL A O 1
ATOM 603 N N . ILE A 1 70 ? -1.459 -3.020 7.202 1.00 94.00 70 ILE A N 1
ATOM 604 C CA . ILE A 1 70 ? -1.252 -1.669 6.671 1.00 94.00 70 ILE A CA 1
ATOM 605 C C . ILE A 1 70 ? -0.236 -1.690 5.523 1.00 94.00 70 ILE A C 1
ATOM 607 O O . ILE A 1 70 ? -0.501 -1.133 4.460 1.00 94.00 70 ILE A O 1
ATOM 611 N N . LEU A 1 71 ? 0.908 -2.349 5.719 1.00 94.50 71 LEU A N 1
ATOM 612 C CA . LEU A 1 71 ? 1.957 -2.459 4.704 1.00 94.50 71 LEU A CA 1
ATOM 613 C C . LEU A 1 71 ? 1.443 -3.135 3.429 1.00 94.50 71 LEU A C 1
ATOM 615 O O . LEU A 1 71 ? 1.672 -2.632 2.332 1.00 94.50 71 LEU A O 1
ATOM 619 N N . ASN A 1 72 ? 0.658 -4.205 3.568 1.00 95.12 72 ASN A N 1
ATOM 620 C CA . ASN A 1 72 ? 0.004 -4.850 2.430 1.00 95.12 72 ASN A CA 1
ATOM 621 C C . ASN A 1 72 ? -0.987 -3.925 1.710 1.00 95.12 72 ASN A C 1
ATOM 623 O O . ASN A 1 72 ? -1.131 -4.011 0.496 1.00 95.12 72 ASN A O 1
ATOM 627 N N . SER A 1 73 ? -1.657 -3.023 2.429 1.00 94.75 73 SER A N 1
ATOM 628 C CA . SER A 1 73 ? -2.562 -2.048 1.804 1.00 94.75 73 SER A CA 1
ATOM 629 C C . SER A 1 73 ? -1.784 -1.024 0.965 1.00 94.75 73 SER A C 1
ATOM 631 O O . SER A 1 73 ? -2.213 -0.666 -0.128 1.00 94.75 73 SER A O 1
ATOM 633 N N . ILE A 1 74 ? -0.589 -0.618 1.410 1.00 94.62 74 ILE A N 1
ATOM 634 C CA . ILE A 1 74 ? 0.308 0.239 0.614 1.00 94.62 74 ILE A CA 1
ATOM 635 C C . ILE A 1 74 ? 0.798 -0.496 -0.638 1.00 94.62 74 ILE A C 1
ATOM 637 O O . ILE A 1 74 ? 0.782 0.082 -1.722 1.00 94.62 74 ILE A O 1
ATOM 641 N N . LEU A 1 75 ? 1.176 -1.773 -0.509 1.00 95.38 75 LEU A N 1
ATOM 642 C CA . LEU A 1 75 ? 1.571 -2.596 -1.656 1.00 95.38 75 LEU A CA 1
ATOM 643 C C . LEU A 1 75 ? 0.428 -2.754 -2.667 1.00 95.38 75 LEU A C 1
ATOM 645 O O . LEU A 1 75 ? 0.667 -2.663 -3.866 1.00 95.38 75 LEU A O 1
ATOM 649 N N . ASN A 1 76 ? -0.811 -2.923 -2.199 1.00 94.38 76 ASN A N 1
ATOM 650 C CA . ASN A 1 76 ? -1.984 -2.948 -3.072 1.00 94.38 76 ASN A CA 1
ATOM 651 C C . ASN A 1 76 ? -2.144 -1.628 -3.837 1.00 94.38 76 ASN A C 1
ATOM 653 O O . ASN A 1 76 ? -2.363 -1.646 -5.043 1.00 94.38 76 ASN A O 1
ATOM 657 N N . LYS A 1 77 ? -1.984 -0.480 -3.167 1.00 93.06 77 LYS A N 1
ATOM 658 C CA . LYS A 1 77 ? -2.030 0.827 -3.840 1.00 93.06 77 LYS A CA 1
ATOM 659 C C . LYS A 1 77 ? -0.920 1.000 -4.871 1.00 93.06 77 LYS A C 1
ATOM 661 O O . LYS A 1 77 ? -1.170 1.562 -5.930 1.00 93.06 77 LYS A O 1
ATOM 666 N N . TRP A 1 78 ? 0.281 0.508 -4.574 1.00 95.38 78 TRP A N 1
ATOM 667 C CA . TRP A 1 78 ? 1.372 0.473 -5.543 1.00 95.38 78 TRP A CA 1
ATOM 668 C C . TRP A 1 78 ? 1.026 -0.396 -6.755 1.00 95.38 78 TRP A C 1
ATOM 670 O O . TRP A 1 78 ? 1.234 0.037 -7.881 1.00 95.38 78 TRP A O 1
ATOM 680 N N . ALA A 1 79 ? 0.446 -1.580 -6.542 1.00 94.62 79 ALA A N 1
ATOM 681 C CA . ALA A 1 79 ? 0.000 -2.450 -7.628 1.00 94.62 79 ALA A CA 1
ATOM 682 C C . ALA A 1 79 ? -1.065 -1.772 -8.507 1.00 94.62 79 ALA A C 1
ATOM 684 O O . ALA A 1 79 ? -0.925 -1.766 -9.724 1.00 94.62 79 ALA A O 1
ATOM 685 N N . PHE A 1 80 ? -2.063 -1.115 -7.907 1.00 92.50 80 PHE A N 1
ATOM 686 C CA . PHE A 1 80 ? -3.060 -0.356 -8.670 1.00 92.50 80 PHE A CA 1
ATOM 687 C C . PHE A 1 80 ? -2.440 0.800 -9.460 1.00 92.50 80 PHE A C 1
ATOM 689 O O . PHE A 1 80 ? -2.786 1.005 -10.618 1.00 92.50 80 PHE A O 1
ATOM 696 N N . TRP A 1 81 ? -1.484 1.521 -8.872 1.00 94.44 81 TRP A N 1
ATOM 697 C CA . TRP A 1 81 ? -0.755 2.563 -9.593 1.00 94.44 81 TRP A CA 1
ATOM 698 C C . TRP A 1 81 ? 0.055 1.991 -10.768 1.00 94.44 81 TRP A C 1
ATOM 700 O O . TRP A 1 81 ? 0.058 2.577 -11.849 1.00 94.44 81 TRP A O 1
ATOM 710 N N . LEU A 1 82 ? 0.702 0.831 -10.589 1.00 92.56 82 LEU A N 1
ATOM 711 C CA . LEU A 1 82 ? 1.402 0.121 -11.665 1.00 92.56 82 LEU A CA 1
ATOM 712 C C . LEU A 1 82 ? 0.456 -0.297 -12.796 1.00 92.56 82 LEU A C 1
ATOM 714 O O . LEU A 1 82 ? 0.825 -0.175 -13.962 1.00 92.56 82 LEU A O 1
ATOM 718 N N . ASP A 1 83 ? -0.756 -0.747 -12.475 1.00 91.00 83 ASP A N 1
ATOM 719 C CA . ASP A 1 83 ? -1.765 -1.082 -13.483 1.00 91.00 83 ASP A CA 1
ATOM 720 C C . ASP A 1 83 ? -2.172 0.161 -14.296 1.00 91.00 83 ASP A C 1
ATOM 722 O O . ASP A 1 83 ? -2.252 0.100 -15.526 1.00 91.00 83 ASP A O 1
ATOM 726 N N . GLU A 1 84 ? -2.356 1.309 -13.633 1.00 87.44 84 GLU A N 1
ATOM 727 C CA . GLU A 1 84 ? -2.675 2.588 -14.284 1.00 87.44 84 GLU A CA 1
ATOM 728 C C . GLU A 1 84 ? -1.550 3.057 -15.221 1.00 87.44 84 GLU A C 1
ATOM 730 O O . GLU A 1 84 ? -1.804 3.414 -16.376 1.00 87.44 84 GLU A O 1
ATOM 735 N N . ILE A 1 85 ? -0.292 3.030 -14.764 1.00 87.44 85 ILE A N 1
ATOM 736 C CA . ILE A 1 85 ? 0.840 3.467 -15.594 1.00 87.44 85 ILE A CA 1
ATOM 737 C C . ILE A 1 85 ? 1.237 2.440 -16.657 1.00 87.44 85 ILE A C 1
ATOM 739 O O . ILE A 1 85 ? 1.781 2.822 -17.693 1.00 87.44 85 ILE A O 1
ATOM 743 N N . GLY A 1 86 ? 0.929 1.156 -16.461 1.00 82.94 86 GLY A N 1
ATOM 744 C CA . GLY A 1 86 ? 1.158 0.104 -17.450 1.00 82.94 86 GLY A CA 1
ATOM 745 C C . GLY A 1 86 ? 0.364 0.326 -18.741 1.00 82.94 86 GLY A C 1
ATOM 746 O O . GLY A 1 86 ? 0.803 -0.091 -19.814 1.00 82.94 86 GLY A O 1
ATOM 747 N N . LEU A 1 87 ? -0.772 1.028 -18.665 1.00 78.75 87 LEU A N 1
ATOM 748 C CA . LEU A 1 87 ? -1.506 1.507 -19.839 1.00 78.75 87 LEU A CA 1
ATOM 749 C C . LEU A 1 87 ? -0.751 2.654 -20.533 1.00 78.75 87 LEU A C 1
ATOM 751 O O . LEU A 1 87 ? -0.533 2.605 -21.740 1.00 78.75 87 LEU A O 1
ATOM 755 N N . MET A 1 88 ? -0.247 3.625 -19.766 1.00 76.31 88 MET A N 1
ATOM 756 C CA . MET A 1 88 ? 0.498 4.781 -20.291 1.00 76.31 88 MET A CA 1
ATOM 757 C C . MET A 1 88 ? 1.832 4.385 -20.947 1.00 76.31 88 MET A C 1
ATOM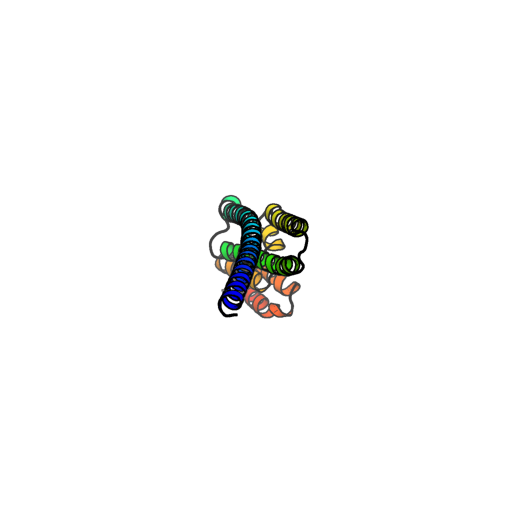 759 O O . MET A 1 88 ? 2.233 4.939 -21.968 1.00 76.31 88 MET A O 1
ATOM 763 N N . MET A 1 89 ? 2.534 3.394 -20.395 1.00 74.88 89 MET A N 1
ATOM 764 C CA . MET A 1 89 ? 3.795 2.911 -20.966 1.00 74.88 89 MET A CA 1
ATOM 765 C C . MET A 1 89 ? 3.608 2.244 -22.338 1.00 74.88 89 MET A C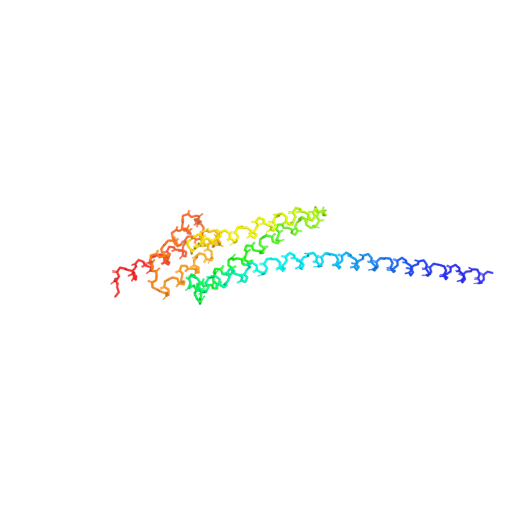 1
ATOM 767 O O . MET A 1 89 ? 4.506 2.318 -23.179 1.00 74.88 89 MET A O 1
ATOM 771 N N . LYS A 1 90 ? 2.445 1.627 -22.596 1.00 72.44 90 LYS A N 1
ATOM 772 C CA . LYS A 1 90 ? 2.124 0.998 -23.890 1.00 72.44 90 LYS A CA 1
ATOM 773 C C . LYS A 1 90 ? 1.834 2.025 -24.980 1.00 72.44 90 LYS A C 1
ATOM 775 O O . LYS A 1 90 ? 2.264 1.835 -26.116 1.00 72.44 90 LYS A O 1
ATOM 780 N N . ASP A 1 91 ? 1.206 3.138 -24.614 1.00 67.12 91 ASP A N 1
ATOM 781 C CA . ASP A 1 91 ? 0.824 4.208 -25.542 1.00 67.12 91 ASP A CA 1
ATOM 782 C C . ASP A 1 91 ? 1.993 5.147 -25.906 1.00 67.12 91 ASP A C 1
ATOM 784 O O . ASP A 1 91 ? 1.806 6.154 -26.589 1.00 67.12 91 ASP A O 1
ATOM 788 N N . LYS A 1 92 ? 3.230 4.805 -25.497 1.00 64.38 92 LYS A N 1
ATOM 789 C CA . LYS A 1 92 ? 4.438 5.646 -25.620 1.00 64.38 92 LYS A CA 1
ATOM 790 C C . LYS A 1 92 ? 4.256 7.029 -24.978 1.00 64.38 92 LYS A C 1
ATOM 792 O O . LYS A 1 92 ? 4.852 8.008 -25.433 1.00 64.38 92 LYS A O 1
ATOM 797 N N . THR A 1 93 ? 3.452 7.105 -23.919 1.00 63.38 93 THR A N 1
ATOM 798 C CA . THR A 1 93 ? 3.200 8.336 -23.170 1.00 63.38 93 THR A CA 1
ATOM 799 C C . THR A 1 93 ? 4.496 8.903 -22.588 1.00 63.38 93 THR A C 1
ATOM 801 O O . THR A 1 93 ? 5.461 8.187 -22.297 1.00 63.38 93 THR A O 1
ATOM 804 N N . ASN A 1 94 ? 4.534 10.229 -22.453 1.00 75.81 94 ASN A N 1
ATOM 805 C CA . ASN A 1 94 ? 5.706 10.985 -22.040 1.00 75.81 94 ASN A CA 1
ATOM 806 C C . ASN A 1 94 ? 6.164 10.555 -20.633 1.00 75.81 94 ASN A C 1
ATOM 808 O O . ASN A 1 94 ? 5.403 10.653 -19.673 1.00 75.81 94 ASN A O 1
ATOM 812 N N . LYS A 1 95 ? 7.426 10.119 -20.489 1.00 84.81 95 LYS A N 1
ATOM 813 C CA . LYS A 1 95 ? 8.025 9.700 -19.201 1.00 84.81 95 LYS A CA 1
ATOM 814 C C . LYS A 1 95 ? 7.822 10.725 -18.079 1.00 84.81 95 LYS A C 1
ATOM 816 O O . LYS A 1 95 ? 7.765 10.344 -16.914 1.00 84.81 95 LYS A O 1
ATOM 821 N N . ILE A 1 96 ? 7.704 12.003 -18.439 1.00 87.00 96 ILE A N 1
ATOM 822 C CA . ILE A 1 96 ? 7.419 13.111 -17.523 1.00 87.00 96 ILE A CA 1
ATOM 823 C C . ILE A 1 96 ? 6.091 12.894 -16.786 1.00 87.00 96 ILE A C 1
ATOM 825 O O . ILE A 1 96 ? 6.058 12.999 -15.568 1.00 87.00 96 ILE A O 1
ATOM 829 N N . GLU A 1 97 ? 5.023 12.493 -17.478 1.00 89.06 97 GLU A N 1
ATOM 830 C CA . GLU A 1 97 ? 3.709 12.284 -16.854 1.00 89.06 97 GLU A CA 1
ATOM 831 C C . GLU A 1 97 ? 3.719 11.113 -15.864 1.00 89.06 97 GLU A C 1
ATOM 833 O O . GLU A 1 97 ? 3.090 11.177 -14.806 1.00 89.06 97 GLU A O 1
ATOM 838 N N . ILE A 1 98 ? 4.479 10.056 -16.174 1.00 91.38 98 ILE A N 1
ATOM 839 C CA . ILE A 1 98 ? 4.675 8.912 -15.273 1.00 91.38 98 ILE A CA 1
ATOM 840 C C . ILE A 1 98 ? 5.435 9.355 -14.018 1.00 91.38 98 ILE A C 1
ATOM 842 O O . ILE A 1 98 ? 5.053 8.992 -12.904 1.00 91.38 98 ILE A O 1
ATOM 846 N N . ILE A 1 99 ? 6.487 10.162 -14.188 1.00 92.56 99 ILE A N 1
ATOM 847 C CA . ILE A 1 99 ? 7.253 10.739 -13.078 1.00 92.56 99 ILE A CA 1
ATOM 848 C C . ILE A 1 99 ? 6.356 11.629 -12.206 1.00 92.56 99 ILE A C 1
ATOM 850 O O . ILE A 1 99 ? 6.347 11.453 -10.989 1.00 92.56 99 ILE A O 1
ATOM 854 N N . ASP A 1 100 ? 5.555 12.511 -12.804 1.00 92.69 100 ASP A N 1
ATOM 855 C CA . ASP A 1 100 ? 4.635 13.395 -12.079 1.00 92.69 100 ASP A CA 1
ATOM 856 C C . ASP A 1 100 ? 3.556 12.599 -11.329 1.00 92.69 100 ASP A C 1
ATOM 858 O O . ASP A 1 100 ? 3.194 12.916 -10.191 1.00 92.69 100 ASP A O 1
ATOM 862 N N . SER A 1 101 ? 3.043 11.531 -11.948 1.00 93.38 101 SER A N 1
ATOM 863 C CA . SER A 1 101 ? 2.108 10.605 -11.309 1.00 93.38 101 SER A CA 1
ATOM 864 C C . SER A 1 101 ? 2.738 9.921 -10.094 1.00 93.38 101 SER A C 1
ATOM 866 O O . SER A 1 101 ? 2.135 9.913 -9.016 1.00 93.38 101 SER A O 1
ATOM 868 N N . LEU A 1 102 ? 3.974 9.427 -10.230 1.00 95.38 102 LEU A N 1
ATOM 869 C CA . LEU A 1 102 ? 4.728 8.855 -9.116 1.00 95.38 102 LEU A CA 1
ATOM 870 C C . LEU A 1 102 ? 4.943 9.887 -8.004 1.00 95.38 102 LEU A C 1
ATOM 872 O O . LEU A 1 102 ? 4.802 9.560 -6.828 1.00 95.38 102 LEU A O 1
ATOM 876 N N . ASP A 1 103 ? 5.256 11.132 -8.351 1.00 95.69 103 ASP A N 1
ATOM 877 C CA . ASP A 1 103 ? 5.503 12.185 -7.368 1.00 95.69 103 ASP A CA 1
ATOM 878 C C . ASP A 1 103 ? 4.255 12.550 -6.576 1.00 95.69 103 ASP A C 1
ATOM 880 O O . ASP A 1 103 ? 4.324 12.722 -5.356 1.00 95.69 103 ASP A O 1
ATOM 884 N N . ARG A 1 104 ? 3.087 12.564 -7.223 1.00 94.69 104 ARG A N 1
ATOM 885 C CA . ARG A 1 104 ? 1.808 12.679 -6.513 1.00 94.69 104 ARG A CA 1
ATOM 886 C C . ARG A 1 104 ? 1.570 11.492 -5.585 1.00 94.69 104 ARG A C 1
ATOM 888 O O . ARG A 1 104 ? 1.191 11.706 -4.434 1.00 94.69 104 ARG A O 1
ATOM 895 N N . PHE A 1 105 ? 1.823 10.270 -6.048 1.00 94.06 105 PHE A N 1
ATOM 896 C CA . PHE A 1 105 ? 1.668 9.062 -5.237 1.00 94.06 105 PHE A CA 1
ATOM 897 C C . PHE A 1 105 ? 2.590 9.072 -4.004 1.00 94.06 105 PHE A C 1
ATOM 899 O O . PHE A 1 105 ? 2.135 8.929 -2.870 1.00 94.06 105 PHE A O 1
ATOM 906 N N . ILE A 1 106 ? 3.883 9.340 -4.194 1.00 95.06 106 ILE A N 1
ATOM 907 C CA . ILE A 1 106 ? 4.874 9.442 -3.115 1.00 95.06 106 ILE A CA 1
ATOM 908 C C . ILE A 1 106 ? 4.518 10.572 -2.147 1.00 95.06 106 ILE A C 1
ATOM 910 O O . ILE A 1 106 ? 4.629 10.400 -0.932 1.00 95.06 106 ILE A O 1
ATOM 914 N N . LYS A 1 107 ? 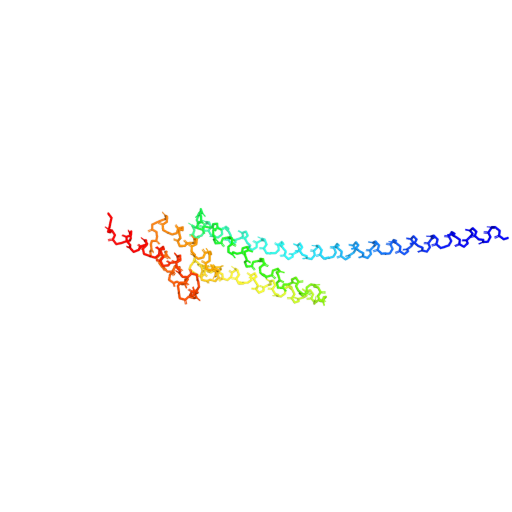4.060 11.721 -2.654 1.00 93.88 107 LYS A N 1
ATOM 915 C CA . LYS A 1 107 ? 3.600 12.826 -1.809 1.00 93.88 107 LYS A CA 1
ATOM 916 C C . LYS A 1 107 ? 2.434 12.398 -0.920 1.00 93.88 107 LYS A C 1
ATOM 918 O O . LYS A 1 107 ? 2.466 12.659 0.279 1.00 93.88 107 LYS A O 1
ATOM 923 N N . GLN A 1 108 ? 1.460 11.662 -1.459 1.00 91.75 108 GLN A N 1
ATOM 924 C CA . GLN A 1 108 ? 0.354 11.129 -0.658 1.00 91.75 108 GLN A CA 1
ATOM 925 C C . GLN A 1 108 ? 0.832 10.220 0.483 1.00 91.75 108 GLN A C 1
ATOM 927 O O . GLN A 1 108 ? 0.254 10.283 1.565 1.00 91.75 108 GLN A O 1
ATOM 932 N N . LEU A 1 109 ? 1.878 9.414 0.268 1.00 92.06 109 LEU A N 1
ATOM 933 C CA . LEU A 1 109 ? 2.476 8.573 1.314 1.00 92.06 109 LEU A CA 1
ATOM 934 C C . LEU A 1 109 ? 3.266 9.390 2.349 1.00 92.06 109 LEU A C 1
ATOM 936 O O . LEU A 1 109 ? 3.237 9.085 3.541 1.00 92.06 109 LEU A O 1
ATOM 940 N N . ASN A 1 110 ? 3.981 10.423 1.905 1.00 90.44 110 ASN A N 1
ATOM 941 C CA . ASN A 1 110 ? 4.817 11.255 2.772 1.00 90.44 110 ASN A CA 1
ATOM 942 C C . ASN A 1 110 ? 4.015 12.221 3.649 1.00 90.44 110 ASN A C 1
ATOM 944 O O . ASN A 1 110 ? 4.426 12.476 4.782 1.00 90.44 110 ASN A O 1
ATOM 948 N N . ASP A 1 111 ? 2.873 12.702 3.156 1.00 91.19 111 ASP A N 1
ATOM 949 C CA . ASP A 1 111 ? 1.982 13.635 3.857 1.00 91.19 111 ASP A CA 1
ATOM 950 C C . ASP A 1 111 ? 1.197 12.971 5.005 1.00 91.19 111 ASP A C 1
ATOM 952 O O . ASP A 1 111 ? 0.316 13.592 5.598 1.00 91.19 111 ASP A O 1
ATOM 956 N N . ILE A 1 112 ? 1.477 11.704 5.320 1.00 89.50 112 ILE A N 1
ATOM 957 C CA . ILE A 1 112 ? 0.816 10.975 6.402 1.00 89.50 112 ILE A CA 1
ATOM 958 C C . ILE A 1 112 ? 1.395 11.398 7.748 1.00 89.50 112 ILE A C 1
ATOM 960 O O . ILE A 1 112 ? 2.550 11.117 8.088 1.00 89.50 112 ILE A O 1
ATOM 964 N N . MET A 1 113 ? 0.554 12.048 8.547 1.00 81.06 113 MET A N 1
ATOM 965 C CA . MET A 1 113 ? 0.984 12.697 9.788 1.00 81.06 113 MET A CA 1
ATOM 966 C C . MET A 1 113 ? 0.875 11.784 11.013 1.00 81.06 113 MET A C 1
ATOM 968 O O . MET A 1 113 ? 1.707 11.848 11.928 1.00 81.06 113 MET A O 1
ATOM 972 N N . ASN A 1 114 ? -0.154 10.937 11.048 1.00 84.94 114 ASN A N 1
ATOM 973 C CA . ASN A 1 114 ? -0.499 10.117 12.205 1.00 84.94 114 ASN A CA 1
ATOM 974 C C . ASN A 1 114 ? -1.182 8.797 11.802 1.00 84.94 114 ASN A C 1
ATOM 976 O O . ASN A 1 114 ? -1.427 8.529 10.629 1.00 84.94 114 ASN A O 1
ATOM 980 N N . PHE A 1 115 ? -1.463 7.962 12.805 1.00 83.50 115 PHE A N 1
ATOM 981 C CA . PHE A 1 115 ? -2.041 6.632 12.618 1.00 83.50 115 PHE A CA 1
ATOM 982 C C . PHE A 1 115 ? -3.458 6.638 12.034 1.00 83.50 115 PHE A C 1
ATOM 984 O O . PHE A 1 115 ? -3.783 5.770 11.227 1.00 83.50 115 PHE A O 1
ATOM 991 N N . ASP A 1 116 ? -4.300 7.589 12.432 1.00 87.06 116 ASP A N 1
ATOM 992 C CA . ASP A 1 116 ? -5.689 7.623 11.975 1.00 87.06 116 ASP A CA 1
ATOM 993 C C . ASP A 1 116 ? -5.756 8.099 10.515 1.00 87.06 116 ASP A C 1
ATOM 995 O O . ASP A 1 116 ? -6.445 7.483 9.701 1.00 87.06 116 ASP A O 1
ATOM 999 N N . ASP A 1 117 ? -4.939 9.096 10.153 1.00 88.19 117 ASP A N 1
ATOM 1000 C CA . ASP A 1 117 ? -4.747 9.552 8.768 1.00 88.19 117 ASP A CA 1
ATOM 1001 C C . ASP A 1 117 ? -4.234 8.418 7.866 1.00 88.19 117 ASP A C 1
ATOM 1003 O O . ASP A 1 117 ? -4.731 8.195 6.760 1.00 88.19 117 ASP A O 1
ATOM 1007 N N . LEU A 1 118 ? -3.291 7.627 8.383 1.00 87.56 118 LEU A N 1
ATOM 1008 C CA . LEU A 1 118 ? -2.782 6.438 7.713 1.00 87.56 118 LEU A CA 1
ATOM 1009 C C . LEU A 1 118 ? -3.897 5.432 7.411 1.00 87.56 118 LEU A C 1
ATOM 1011 O O . LEU A 1 118 ? -3.995 4.960 6.280 1.00 87.56 118 LEU A O 1
ATOM 1015 N N . ILE A 1 119 ? -4.745 5.096 8.387 1.00 89.81 119 ILE A N 1
ATOM 1016 C CA . ILE A 1 119 ? -5.840 4.139 8.166 1.00 89.81 119 ILE A CA 1
ATOM 1017 C C . ILE A 1 119 ? -6.835 4.704 7.158 1.00 89.81 119 ILE A C 1
ATOM 1019 O O . ILE A 1 119 ? -7.275 3.995 6.251 1.00 89.81 119 ILE A O 1
ATOM 1023 N N . GLN A 1 120 ? -7.186 5.979 7.303 1.00 88.62 120 GLN A N 1
ATOM 1024 C CA . GLN A 1 120 ? -8.185 6.616 6.461 1.00 88.62 120 GLN A CA 1
ATOM 1025 C C . GLN A 1 120 ? -7.755 6.643 4.991 1.00 88.62 120 GLN A C 1
ATOM 1027 O O . GLN A 1 120 ? -8.552 6.292 4.115 1.00 88.62 120 GLN A O 1
ATOM 1032 N N . ARG A 1 121 ? -6.496 7.011 4.730 1.00 88.94 121 ARG A N 1
ATOM 1033 C CA . ARG A 1 121 ? -5.968 7.219 3.376 1.00 88.94 121 ARG A CA 1
ATOM 1034 C C . ARG A 1 121 ? -5.417 5.954 2.734 1.00 88.94 121 ARG A C 1
ATOM 1036 O O . ARG A 1 121 ? -5.546 5.802 1.521 1.00 88.94 121 ARG A O 1
ATOM 1043 N N . LEU A 1 122 ? -4.790 5.066 3.509 1.00 87.31 122 LEU A N 1
ATOM 1044 C CA . LEU A 1 122 ? -4.056 3.923 2.957 1.00 87.31 122 LEU A CA 1
ATOM 1045 C C . LEU A 1 122 ? -4.801 2.600 3.009 1.00 87.31 122 LEU A C 1
ATOM 1047 O O . LEU A 1 122 ? -4.557 1.758 2.154 1.00 87.31 122 LEU A O 1
ATOM 1051 N N . VAL A 1 123 ? -5.697 2.409 3.975 1.00 91.69 123 VAL A N 1
ATOM 1052 C CA . VAL A 1 123 ? -6.450 1.160 4.117 1.00 91.69 123 VAL A CA 1
ATOM 1053 C C . VAL A 1 123 ? -7.862 1.414 3.605 1.00 91.69 123 VAL A C 1
ATOM 1055 O O . VAL A 1 123 ? -8.756 1.795 4.360 1.00 91.69 123 VAL A O 1
ATOM 1058 N N . THR A 1 124 ? -8.037 1.288 2.292 1.00 87.56 124 THR A N 1
ATOM 1059 C CA . THR A 1 124 ? -9.297 1.619 1.607 1.00 87.56 124 THR A CA 1
ATOM 1060 C C . THR A 1 124 ? -10.109 0.385 1.241 1.00 87.56 124 THR A C 1
ATOM 1062 O O . THR A 1 124 ? -11.330 0.448 1.172 1.00 87.56 124 THR A O 1
ATOM 1065 N N . GLU A 1 125 ? -9.455 -0.757 1.050 1.00 90.31 125 GLU A N 1
ATOM 1066 C CA . GLU A 1 125 ? -10.101 -1.976 0.584 1.00 90.31 125 GLU A CA 1
ATOM 1067 C C . GLU A 1 125 ? -10.879 -2.640 1.736 1.00 90.31 125 GLU A C 1
ATOM 1069 O O . GLU A 1 125 ? -10.300 -2.893 2.804 1.00 90.31 125 GLU A O 1
ATOM 1074 N N . PRO A 1 126 ? -12.155 -3.027 1.537 1.00 91.25 126 PRO A N 1
ATOM 1075 C CA . PRO A 1 126 ? -12.985 -3.633 2.584 1.00 91.25 126 PRO A CA 1
ATOM 1076 C C . PRO A 1 126 ? -12.344 -4.848 3.245 1.00 91.25 126 PRO A C 1
ATOM 1078 O O . PRO A 1 126 ? -12.399 -5.025 4.462 1.00 91.25 126 PRO A O 1
ATOM 1081 N N . THR A 1 127 ? -11.671 -5.680 2.452 1.00 91.56 127 THR A N 1
ATOM 1082 C CA . THR A 1 127 ? -10.979 -6.872 2.942 1.00 91.56 127 THR A CA 1
ATOM 1083 C C . THR A 1 127 ? -9.821 -6.530 3.874 1.00 91.56 127 THR A C 1
ATOM 1085 O O . THR A 1 127 ? -9.603 -7.248 4.852 1.00 91.56 127 THR A O 1
ATOM 108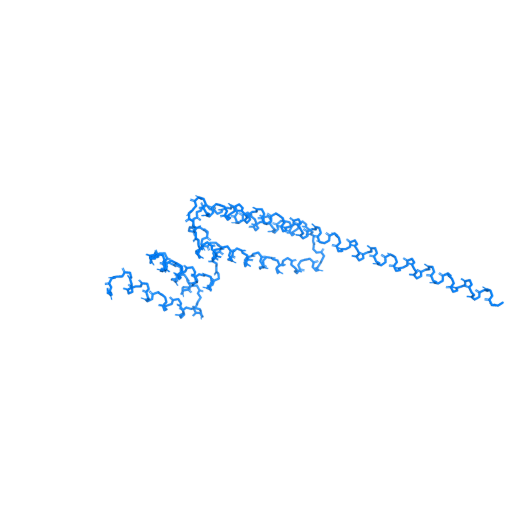8 N N . GLN A 1 128 ? -9.084 -5.447 3.606 1.00 93.62 128 GLN A N 1
ATOM 1089 C CA . GLN A 1 128 ? -7.992 -5.002 4.475 1.00 93.62 128 GLN A CA 1
ATOM 1090 C C . GLN A 1 128 ? -8.535 -4.331 5.737 1.00 93.62 128 GLN A C 1
ATOM 1092 O O . GLN A 1 128 ? -8.055 -4.626 6.829 1.00 93.62 128 GLN A O 1
ATOM 1097 N N . LEU A 1 129 ? -9.599 -3.531 5.625 1.00 93.94 129 LEU A N 1
ATOM 1098 C CA . LEU A 1 129 ? -10.283 -2.941 6.780 1.00 93.94 129 LEU A CA 1
ATOM 1099 C C . LEU A 1 129 ? -10.850 -4.006 7.733 1.00 93.94 129 LEU A C 1
ATOM 1101 O O . LEU A 1 129 ? -10.695 -3.890 8.949 1.00 93.94 129 LEU A O 1
ATOM 1105 N N . ILE A 1 130 ? -11.440 -5.085 7.206 1.00 94.00 130 ILE A N 1
ATOM 1106 C CA . ILE A 1 130 ? -11.906 -6.219 8.021 1.00 94.00 130 ILE A CA 1
ATOM 1107 C C . ILE A 1 130 ? -10.727 -6.901 8.726 1.00 94.00 130 ILE A C 1
ATOM 1109 O O . ILE A 1 130 ? -10.805 -7.169 9.927 1.00 94.00 130 ILE A O 1
ATOM 1113 N N . LYS A 1 131 ? -9.624 -7.179 8.013 1.00 95.25 131 LYS A N 1
ATOM 1114 C CA . LYS A 1 131 ? -8.412 -7.762 8.618 1.00 95.25 131 LYS A CA 1
ATOM 1115 C C . LYS A 1 131 ? -7.860 -6.866 9.726 1.00 95.25 131 LYS A C 1
ATOM 1117 O O . LYS A 1 131 ? -7.573 -7.363 10.811 1.00 95.25 131 LYS A O 1
ATOM 1122 N N . LEU A 1 132 ? -7.801 -5.557 9.490 1.00 95.44 132 LEU A N 1
ATOM 1123 C CA . LEU A 1 132 ? -7.365 -4.572 10.474 1.00 95.44 132 LEU A CA 1
ATOM 1124 C C . LEU A 1 132 ? -8.279 -4.567 11.710 1.00 95.44 132 LEU A C 1
ATOM 1126 O O . LEU A 1 132 ? -7.794 -4.577 12.841 1.00 95.44 132 LEU A O 1
ATOM 1130 N N . GLY A 1 133 ? -9.597 -4.650 11.507 1.00 94.69 133 GLY A N 1
ATOM 1131 C CA . GLY A 1 133 ? -10.573 -4.809 12.585 1.00 94.69 133 GLY A CA 1
ATOM 1132 C C . GLY A 1 133 ? -10.311 -6.054 13.433 1.00 94.69 133 GLY A C 1
ATOM 1133 O O . GLY A 1 133 ? -10.310 -5.975 14.661 1.00 94.69 133 GLY A O 1
ATOM 1134 N N . LYS A 1 134 ? -9.998 -7.192 12.801 1.00 95.06 134 LYS A N 1
ATOM 1135 C CA . LYS A 1 134 ? -9.614 -8.426 13.510 1.00 95.06 134 LYS A CA 1
ATOM 1136 C C . LYS A 1 134 ? -8.330 -8.256 14.324 1.00 95.06 134 LYS A C 1
ATOM 1138 O O . LYS A 1 134 ? -8.278 -8.733 15.458 1.00 95.06 134 LYS A O 1
ATOM 1143 N N . CYS A 1 135 ? -7.321 -7.568 13.787 1.00 95.31 135 CYS A N 1
ATOM 1144 C CA . CYS A 1 135 ? -6.094 -7.258 14.525 1.00 95.31 135 CYS A CA 1
ATOM 1145 C C . CYS A 1 135 ? -6.398 -6.421 15.776 1.00 95.31 135 CYS A C 1
ATOM 1147 O O . CYS A 1 135 ? -5.954 -6.760 16.870 1.00 95.31 135 CYS A O 1
ATOM 1149 N N . PHE A 1 136 ? -7.242 -5.392 15.657 1.00 94.44 136 PHE A N 1
ATOM 1150 C CA . PHE A 1 136 ? -7.659 -4.596 16.812 1.00 94.44 136 PHE A CA 1
ATOM 1151 C C . PHE A 1 136 ? -8.454 -5.393 17.847 1.00 94.44 136 PHE A C 1
ATOM 1153 O O . PHE A 1 136 ? -8.260 -5.177 19.041 1.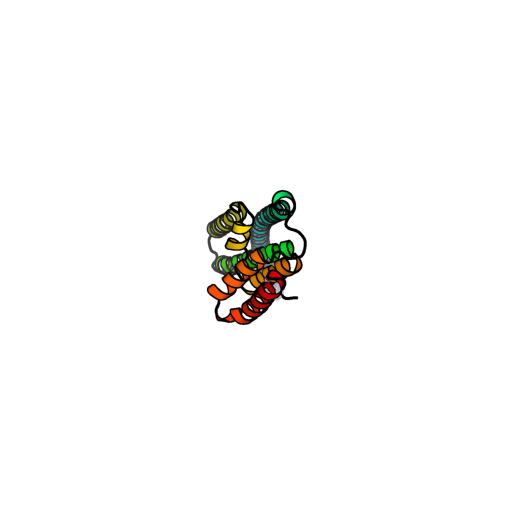00 94.44 136 PHE A O 1
ATOM 1160 N N . ILE A 1 137 ? -9.305 -6.332 17.425 1.00 94.06 137 ILE A N 1
ATOM 1161 C CA . ILE A 1 137 ? -10.013 -7.236 18.346 1.00 94.06 137 ILE A CA 1
ATOM 1162 C C . ILE A 1 137 ? -9.023 -8.091 19.139 1.00 94.06 137 ILE A C 1
ATOM 1164 O O . ILE A 1 137 ? -9.144 -8.184 20.359 1.00 94.06 137 ILE A O 1
ATOM 1168 N N . LYS A 1 138 ? -8.035 -8.690 18.462 1.00 92.56 138 LYS A N 1
ATOM 1169 C CA . LYS A 1 138 ? -6.986 -9.510 19.094 1.00 92.56 138 LYS A CA 1
ATOM 1170 C C . LYS A 1 138 ? -6.198 -8.705 20.132 1.00 92.56 138 LYS A C 1
ATOM 1172 O O . LYS A 1 138 ? -5.931 -9.201 21.223 1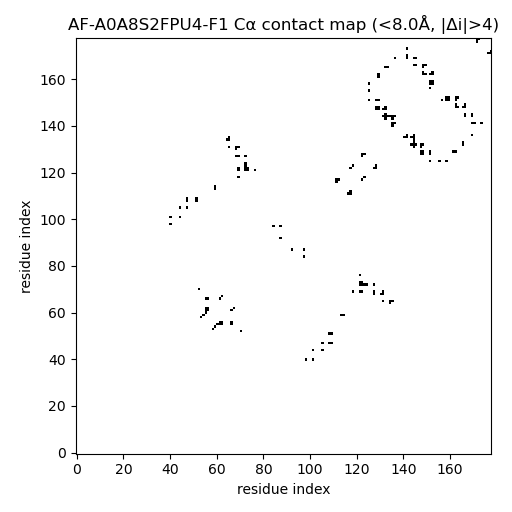.00 92.56 138 LYS A O 1
ATOM 1177 N N . ASP A 1 139 ? -5.937 -7.438 19.826 1.00 91.12 139 ASP A N 1
ATOM 1178 C CA . ASP A 1 139 ? -5.277 -6.477 20.713 1.00 91.12 139 ASP A CA 1
ATOM 1179 C C . ASP A 1 139 ? -6.205 -5.881 21.795 1.00 91.12 139 ASP A C 1
ATOM 1181 O O . ASP A 1 139 ? -5.790 -4.984 22.530 1.00 91.12 139 ASP A O 1
ATOM 1185 N N . LYS A 1 140 ? -7.470 -6.322 21.888 1.00 92.06 140 LYS A N 1
ATOM 1186 C CA . LYS A 1 140 ? -8.514 -5.776 22.783 1.00 92.06 140 LYS A CA 1
ATOM 1187 C C . LYS A 1 140 ? -8.806 -4.278 22.576 1.00 92.06 140 LYS A C 1
ATOM 1189 O O . LYS A 1 140 ? -9.398 -3.621 23.430 1.00 92.06 140 LYS A O 1
ATOM 1194 N N . LYS A 1 141 ? -8.448 -3.722 21.416 1.00 91.69 141 LYS A N 1
ATOM 1195 C CA . LYS A 1 141 ? -8.709 -2.332 21.000 1.00 91.69 141 LYS A CA 1
ATOM 1196 C C . LYS A 1 141 ? -10.098 -2.213 20.361 1.00 91.69 141 LYS A C 1
ATOM 1198 O O . LYS A 1 141 ? -10.234 -1.802 19.209 1.00 91.69 141 LYS A O 1
ATOM 1203 N N . TYR A 1 142 ? -11.145 -2.577 21.103 1.00 92.88 142 TYR A N 1
ATOM 1204 C CA . TYR A 1 142 ? -12.502 -2.727 20.558 1.00 92.88 142 TYR A CA 1
ATOM 1205 C C . TYR A 1 142 ? -13.071 -1.447 19.936 1.00 92.88 142 TYR A C 1
ATOM 1207 O O . TYR A 1 142 ? -13.717 -1.520 18.896 1.00 92.88 142 TYR A O 1
ATOM 1215 N N . GLN A 1 143 ? -12.786 -0.271 20.505 1.00 91.62 143 GLN A N 1
ATOM 1216 C CA . GLN A 1 143 ? -13.248 1.005 19.941 1.00 91.62 143 GLN A CA 1
ATOM 1217 C C . GLN A 1 143 ? -12.686 1.251 18.533 1.00 91.62 143 GLN A C 1
ATOM 1219 O O . GLN A 1 143 ? -13.430 1.581 17.613 1.00 91.62 143 GLN A O 1
ATOM 1224 N N . ARG A 1 144 ? -11.389 0.991 18.327 1.00 91.25 144 ARG A N 1
ATOM 1225 C CA . ARG A 1 144 ? -10.763 1.093 17.000 1.00 91.25 144 ARG A CA 1
ATOM 1226 C C . ARG A 1 144 ? -11.280 0.030 16.038 1.00 91.25 144 ARG A C 1
ATOM 1228 O O . ARG A 1 144 ? -11.516 0.331 14.872 1.00 91.25 144 ARG A O 1
ATOM 1235 N N . ALA A 1 145 ? -11.504 -1.193 16.523 1.00 94.06 145 ALA A N 1
ATOM 1236 C CA . ALA A 1 145 ? -12.128 -2.244 15.724 1.00 94.06 145 ALA A CA 1
ATOM 1237 C C . ALA A 1 145 ? -13.520 -1.820 15.230 1.00 94.06 145 ALA A C 1
ATOM 1239 O O . ALA A 1 145 ? -13.826 -1.967 14.051 1.00 94.06 145 ALA A O 1
ATOM 1240 N N . LEU A 1 146 ? -14.346 -1.241 16.104 1.00 93.56 146 LEU A N 1
ATOM 1241 C CA . LEU A 1 146 ? -15.671 -0.743 15.738 1.00 93.56 146 LEU A CA 1
ATOM 1242 C C . LEU A 1 146 ? -15.598 0.372 14.694 1.00 93.56 146 LEU A C 1
ATOM 1244 O O . LEU A 1 146 ? -16.386 0.349 13.755 1.00 93.56 146 LEU A O 1
ATOM 1248 N N . GLN A 1 147 ? -14.654 1.309 14.815 1.00 92.62 147 GLN A N 1
ATOM 1249 C CA . GLN A 1 147 ? -14.473 2.387 13.836 1.00 92.62 147 GLN A CA 1
ATOM 1250 C C . GLN A 1 147 ? -14.215 1.841 12.425 1.00 92.62 147 GLN A C 1
ATOM 1252 O O . GLN A 1 147 ? -14.936 2.196 11.492 1.00 92.62 147 GLN A O 1
ATOM 1257 N N . VAL A 1 148 ? -13.247 0.932 12.265 1.00 92.94 148 VAL A N 1
ATOM 1258 C CA . VAL A 1 148 ? -12.916 0.382 10.937 1.00 92.94 148 VAL A CA 1
ATOM 1259 C C . VAL A 1 148 ? -14.012 -0.531 10.387 1.00 92.94 148 VAL A C 1
ATOM 1261 O O . VAL A 1 148 ? -14.284 -0.501 9.191 1.00 92.94 148 VAL A O 1
ATOM 1264 N N . LEU A 1 149 ? -14.694 -1.303 11.240 1.00 93.50 149 LEU A N 1
ATOM 1265 C CA . LEU A 1 149 ? -15.792 -2.176 10.811 1.00 93.50 149 LEU A CA 1
ATOM 1266 C C . LEU A 1 149 ? -17.041 -1.378 10.424 1.00 93.50 149 LEU A C 1
ATOM 1268 O O . LEU A 1 149 ? -17.699 -1.714 9.443 1.00 93.50 149 LEU A O 1
ATOM 1272 N N . ASN A 1 150 ? -17.351 -0.303 11.154 1.00 92.31 150 ASN A N 1
ATOM 1273 C CA . ASN A 1 150 ? -18.432 0.610 10.787 1.00 92.31 150 ASN A CA 1
ATOM 1274 C C . ASN A 1 150 ? -18.155 1.283 9.446 1.00 92.31 150 ASN A C 1
ATOM 1276 O O . ASN A 1 150 ? -19.073 1.382 8.643 1.00 92.31 150 ASN A O 1
ATOM 1280 N N . ARG A 1 151 ? -16.904 1.674 9.174 1.00 91.31 151 ARG A N 1
ATOM 1281 C CA . ARG A 1 151 ? -16.519 2.211 7.865 1.00 91.31 151 ARG A CA 1
ATOM 1282 C C . ARG A 1 151 ? -16.845 1.234 6.733 1.00 91.31 151 ARG A C 1
ATOM 1284 O O . ARG A 1 151 ? -17.494 1.626 5.779 1.00 91.31 151 ARG A O 1
ATOM 1291 N N . VAL A 1 152 ? -16.491 -0.046 6.873 1.00 91.75 152 VAL A N 1
ATOM 1292 C CA . VAL A 1 152 ? -16.827 -1.071 5.861 1.00 91.75 152 VAL A CA 1
ATOM 1293 C C . VAL A 1 152 ? -18.336 -1.193 5.650 1.00 91.75 152 VAL A C 1
ATOM 1295 O O . VAL A 1 152 ? -18.789 -1.323 4.519 1.00 91.75 152 VAL A O 1
ATOM 1298 N N . ILE A 1 153 ? -19.115 -1.157 6.732 1.00 90.88 153 ILE A N 1
ATOM 1299 C CA . ILE A 1 153 ? -20.579 -1.248 6.667 1.00 90.88 153 ILE A CA 1
ATOM 1300 C C . ILE A 1 153 ? -21.178 -0.039 5.938 1.00 90.88 153 ILE A C 1
ATOM 1302 O O . ILE A 1 153 ? -22.108 -0.214 5.154 1.00 90.88 153 ILE A O 1
ATOM 1306 N N . SER A 1 154 ? -20.662 1.161 6.206 1.00 88.81 154 SER A N 1
ATOM 1307 C CA . SER A 1 154 ? -21.139 2.404 5.597 1.00 88.81 154 SER A CA 1
ATOM 1308 C C . SER A 1 154 ? -20.750 2.521 4.127 1.00 88.81 154 SER A C 1
ATOM 1310 O O . SER A 1 154 ? -21.580 2.910 3.310 1.00 88.81 154 SER A O 1
ATOM 1312 N N . ASP A 1 155 ? -19.501 2.187 3.802 1.00 84.38 155 ASP A N 1
ATOM 1313 C CA . ASP A 1 155 ? -18.932 2.431 2.478 1.00 84.38 155 ASP A CA 1
ATOM 1314 C C . ASP A 1 155 ? -19.346 1.332 1.481 1.00 84.38 155 ASP A C 1
ATOM 1316 O O . ASP A 1 155 ? -19.497 1.602 0.293 1.00 84.38 155 ASP A O 1
ATOM 1320 N N . GLU A 1 156 ? -19.551 0.087 1.940 1.00 76.62 156 GLU A N 1
ATOM 1321 C CA . GLU A 1 156 ? -19.631 -1.081 1.053 1.00 76.62 156 GLU A CA 1
ATOM 1322 C C . GLU A 1 156 ? -20.692 -2.109 1.483 1.00 76.62 156 GLU A C 1
ATOM 1324 O O . GLU A 1 156 ? -20.417 -3.133 2.123 1.00 76.62 156 GLU A O 1
ATOM 1329 N N . SER A 1 157 ? -21.933 -1.885 1.038 1.00 71.38 157 SER A N 1
ATOM 1330 C CA . SER A 1 157 ? -23.088 -2.747 1.350 1.00 71.38 157 SER A CA 1
ATOM 1331 C C . SER A 1 157 ? -22.899 -4.223 0.966 1.00 71.38 157 SER A C 1
ATOM 1333 O O . SER A 1 157 ? -23.465 -5.104 1.609 1.00 71.38 157 SER A O 1
ATOM 1335 N N . LYS A 1 158 ? -22.067 -4.539 -0.034 1.00 77.06 158 LYS A N 1
ATOM 1336 C CA . LYS A 1 158 ? -21.832 -5.925 -0.481 1.00 77.06 158 LYS A CA 1
ATOM 1337 C C . LYS A 1 158 ? -20.864 -6.699 0.418 1.00 77.06 158 LYS A C 1
ATOM 1339 O O . LYS A 1 158 ? -20.959 -7.922 0.506 1.00 77.06 158 LYS A O 1
ATOM 1344 N N . PHE A 1 159 ? -19.975 -6.006 1.130 1.00 70.19 159 PHE A N 1
ATOM 1345 C CA . PHE A 1 159 ? -18.956 -6.612 1.999 1.00 70.19 159 PHE A CA 1
ATOM 1346 C C . PHE A 1 159 ? -19.290 -6.489 3.496 1.00 70.19 159 PHE A C 1
ATOM 1348 O O . PHE A 1 159 ? -18.498 -6.879 4.358 1.00 70.19 159 PHE A O 1
ATOM 1355 N N . CYS A 1 160 ? -20.489 -5.993 3.818 1.00 80.19 160 CYS A N 1
ATOM 1356 C CA . CYS A 1 160 ? -20.883 -5.650 5.179 1.00 80.19 160 CYS A CA 1
ATOM 1357 C C . CYS A 1 160 ? -21.137 -6.861 6.094 1.00 80.19 160 CYS A C 1
ATOM 1359 O O . CYS A 1 160 ? -20.939 -6.741 7.297 1.00 80.19 160 CYS A O 1
ATOM 1361 N N . HIS A 1 161 ? -21.524 -8.033 5.573 1.00 86.31 161 HIS A N 1
ATOM 1362 C CA . HIS A 1 161 ? -21.915 -9.194 6.395 1.00 86.31 161 HIS A CA 1
ATOM 1363 C C . HIS A 1 161 ? -20.812 -9.625 7.371 1.00 86.31 161 HIS A C 1
ATOM 1365 O O . HIS A 1 161 ? -21.034 -9.749 8.577 1.00 86.31 161 HIS A O 1
ATOM 1371 N N . THR A 1 162 ? -19.588 -9.780 6.862 1.00 89.94 162 THR A N 1
ATOM 1372 C CA . THR A 1 162 ? -18.419 -10.117 7.681 1.00 89.94 162 THR A CA 1
ATOM 1373 C C . THR A 1 162 ? -18.105 -9.002 8.679 1.00 89.94 16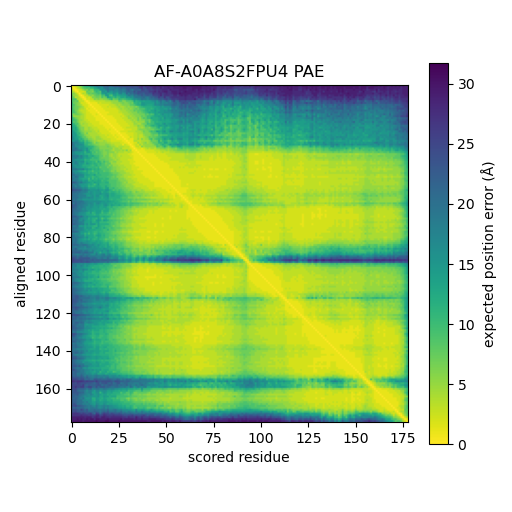2 THR A C 1
ATOM 1375 O O . THR A 1 162 ? -17.744 -9.276 9.824 1.00 89.94 162 THR A O 1
ATOM 1378 N N . ALA A 1 163 ? -18.275 -7.740 8.277 1.00 91.00 163 ALA A N 1
ATOM 1379 C CA . ALA A 1 163 ? -18.062 -6.602 9.161 1.00 91.00 163 ALA A CA 1
ATOM 1380 C C . ALA A 1 163 ? -19.104 -6.541 10.294 1.00 91.00 163 ALA A C 1
ATOM 1382 O O . ALA A 1 163 ? -18.730 -6.318 11.445 1.00 91.00 163 ALA A O 1
ATOM 1383 N N . TYR A 1 164 ? -20.379 -6.828 10.010 1.00 92.62 164 TYR A N 1
ATOM 1384 C CA . TYR A 1 164 ? -21.443 -6.953 11.010 1.00 92.62 164 TYR A CA 1
ATOM 1385 C C . TYR A 1 164 ? -21.158 -8.072 12.011 1.00 92.62 164 TYR A C 1
ATOM 1387 O O . TYR A 1 164 ? -21.302 -7.855 13.214 1.00 92.62 164 TYR A O 1
ATOM 1395 N N . TYR A 1 165 ? -20.693 -9.234 11.541 1.00 93.25 165 TYR A N 1
ATOM 1396 C CA . TYR A 1 165 ? -20.314 -10.345 12.415 1.00 93.25 165 TYR A CA 1
ATOM 1397 C C . TYR A 1 165 ? -19.228 -9.934 13.421 1.00 93.25 165 TYR A C 1
ATOM 1399 O O . TYR A 1 165 ? -19.404 -10.072 14.635 1.00 93.25 165 TYR A O 1
ATOM 1407 N N . TYR A 1 166 ? -18.118 -9.358 12.944 1.00 93.25 166 TYR A N 1
ATOM 1408 C CA . TYR A 1 166 ? -17.046 -8.918 13.841 1.00 93.25 166 TYR A CA 1
ATOM 1409 C C . TYR A 1 166 ? -17.457 -7.723 14.709 1.00 93.25 166 TYR A C 1
ATOM 1411 O O . TYR A 1 166 ? -16.996 -7.614 15.843 1.00 93.25 166 TYR A O 1
ATOM 1419 N N . LYS A 1 167 ? -18.362 -6.859 14.232 1.00 92.31 167 LYS A N 1
ATOM 1420 C CA . LYS A 1 167 ? -18.940 -5.772 15.031 1.00 92.31 167 LYS A CA 1
ATOM 1421 C C . LYS A 1 167 ? -19.749 -6.321 16.205 1.00 92.31 167 LYS A C 1
ATOM 1423 O O . LYS A 1 167 ? -19.555 -5.859 17.327 1.00 92.31 167 LYS A O 1
ATOM 1428 N N . ALA A 1 168 ? -20.604 -7.317 15.978 1.00 92.06 168 ALA A N 1
ATOM 1429 C CA . ALA A 1 168 ? -21.351 -7.978 17.047 1.00 92.06 168 ALA A CA 1
ATOM 1430 C C . ALA A 1 168 ? -20.400 -8.607 18.079 1.00 92.06 168 ALA A C 1
ATOM 1432 O O . ALA A 1 168 ? -20.560 -8.390 19.280 1.00 92.06 168 ALA A O 1
ATOM 1433 N N . HIS A 1 169 ? -19.345 -9.284 17.614 1.00 90.00 169 HIS A N 1
ATOM 1434 C CA . HIS A 1 169 ? -18.301 -9.824 18.487 1.00 90.00 169 HIS A CA 1
ATOM 1435 C C . HIS A 1 169 ? -17.610 -8.733 19.331 1.00 90.00 169 HIS A C 1
ATOM 1437 O O . HIS A 1 169 ? -17.420 -8.918 20.534 1.00 90.00 169 HIS A O 1
ATOM 1443 N N . CYS A 1 170 ? -17.267 -7.582 18.735 1.00 91.00 170 CYS A N 1
ATOM 1444 C CA . CYS A 1 170 ? -16.715 -6.433 19.463 1.00 91.00 170 CYS A CA 1
ATOM 1445 C C . CYS A 1 170 ? -17.651 -5.930 20.558 1.00 91.00 170 CYS A C 1
ATOM 1447 O O . CYS A 1 170 ? -17.176 -5.609 21.642 1.00 91.00 170 CYS A O 1
ATOM 1449 N N . ILE A 1 171 ? -18.953 -5.835 20.279 1.00 90.12 171 ILE A N 1
ATOM 1450 C CA . ILE A 1 171 ? -19.938 -5.340 21.246 1.00 90.12 171 ILE A CA 1
ATOM 1451 C C . ILE A 1 171 ? -20.007 -6.296 22.438 1.00 90.12 171 ILE A C 1
ATOM 1453 O O . ILE A 1 171 ? -19.765 -5.863 23.557 1.00 90.12 171 ILE A O 1
ATOM 1457 N N . VAL A 1 172 ? -20.215 -7.595 22.199 1.00 88.75 172 VAL A N 1
ATOM 1458 C CA . VAL A 1 172 ? -20.326 -8.610 23.266 1.00 88.75 172 VAL A CA 1
ATOM 1459 C C . VAL A 1 172 ? -19.078 -8.642 24.154 1.00 88.75 172 VAL A C 1
ATOM 1461 O O . VAL A 1 172 ? -19.182 -8.640 25.380 1.00 88.75 172 VAL A O 1
ATOM 1464 N N . LYS A 1 173 ? -17.882 -8.644 23.548 1.00 85.38 173 LYS A N 1
ATOM 1465 C CA . LYS A 1 173 ? -16.613 -8.668 24.295 1.00 85.38 173 LYS A CA 1
ATOM 1466 C C . LYS A 1 173 ? -16.244 -7.321 24.917 1.00 85.38 173 LYS A C 1
ATOM 1468 O O . LYS A 1 173 ? -15.551 -7.302 25.929 1.00 85.38 173 LYS A O 1
ATOM 1473 N N . GLY A 1 174 ? -16.685 -6.212 24.330 1.00 75.44 174 GLY A N 1
ATOM 1474 C CA . GLY A 1 174 ? -16.412 -4.858 24.805 1.00 75.44 174 GLY A CA 1
ATOM 1475 C C . GLY A 1 174 ? -17.296 -4.426 25.975 1.00 75.4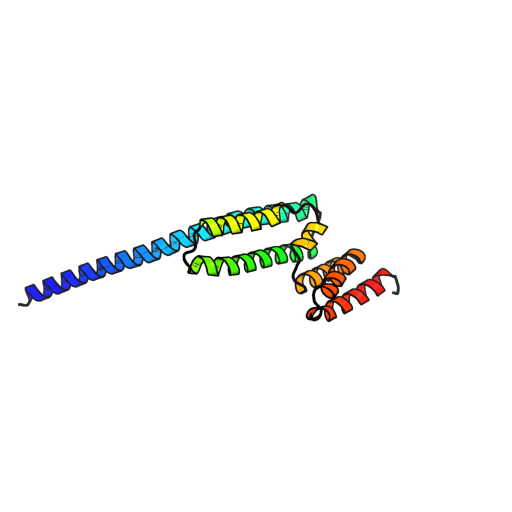4 174 GLY A C 1
ATOM 1476 O O . GLY A 1 174 ? -16.841 -3.650 26.808 1.00 75.44 174 GLY A O 1
ATOM 1477 N N . THR A 1 175 ? -18.526 -4.940 26.075 1.00 70.62 175 THR A N 1
ATOM 1478 C CA . THR A 1 175 ? -19.457 -4.640 27.178 1.00 70.62 175 THR A CA 1
ATOM 1479 C C . THR A 1 175 ? -19.318 -5.582 28.376 1.00 70.62 175 THR A C 1
ATOM 1481 O O . THR A 1 175 ? -20.079 -5.455 29.329 1.00 70.62 175 THR A O 1
ATOM 1484 N N . GLY A 1 176 ? -18.379 -6.535 28.347 1.00 58.59 176 GLY A N 1
ATOM 1485 C CA . GLY A 1 176 ? -18.169 -7.483 29.447 1.00 58.59 176 GLY A CA 1
ATOM 1486 C C . GLY A 1 176 ? -19.304 -8.495 29.639 1.00 58.59 176 GLY A C 1
ATOM 1487 O O . GLY A 1 176 ? -19.433 -9.052 30.721 1.00 58.59 176 GLY A O 1
ATOM 1488 N N . LEU A 1 177 ? -20.122 -8.756 28.611 1.00 50.56 177 LEU A N 1
ATOM 1489 C CA . LEU A 1 177 ? -21.202 -9.757 28.652 1.00 50.56 177 LEU A CA 1
ATOM 1490 C C . LEU A 1 177 ? -20.673 -11.204 28.507 1.00 50.56 177 LEU A C 1
ATOM 1492 O O . LEU A 1 177 ? -21.308 -12.037 27.863 1.00 50.56 177 LEU A O 1
ATOM 1496 N N . SER A 1 178 ? -19.501 -11.512 29.071 1.00 46.31 178 SER A N 1
ATOM 1497 C CA . SER A 1 178 ? -18.935 -12.868 29.082 1.00 46.31 178 SER A CA 1
ATOM 1498 C C . SER A 1 178 ? -18.414 -13.263 30.445 1.00 46.31 178 SER A C 1
ATOM 1500 O O . SER A 1 178 ? -17.559 -12.492 30.937 1.00 46.31 178 SER A O 1
#

Foldseek 3Di:
DVVVVVVVVVVVVVVVVVVVVVVVVVVVVVCVVVVVLVVVLVVLLVVLLVVLLCCCCPVQVPDDQLSVLLSVLLVVVVVVLCVVCVVCVVVVHDSVVNVVSSVVSSCQSVVQDHDVSSCVRRVDDLVSLLSNLVVCVVVVVLVSSLVSLVVSVVVPVPSNPSSVVSNVVSVCVVVVVD

Mean predicted aligned error: 8.39 Å